Protein AF-A0A485MK49-F1 (afdb_monomer)

Solvent-accessible surface area (backbone atoms only — not comparable to full-atom values): 12070 Å² total; per-residue (Å²): 139,80,85,84,75,82,76,76,86,78,54,64,50,100,84,72,51,80,49,82,77,80,70,83,86,64,82,68,53,59,59,55,52,47,54,56,45,68,79,34,44,54,56,49,49,54,53,46,54,54,52,50,54,47,54,58,51,52,51,51,53,52,51,50,51,54,54,48,54,56,48,37,76,76,44,55,76,66,58,24,51,55,49,51,53,53,51,52,53,50,52,54,54,48,53,51,51,54,50,56,49,53,52,52,50,51,52,50,55,49,46,50,49,53,45,52,51,51,54,49,53,52,50,53,53,46,53,51,50,52,51,54,49,48,67,70,66,59,84,78,64,90,87,44,65,66,61,52,52,52,50,53,50,53,53,50,54,53,60,68,45,44,68,60,51,52,52,52,51,52,52,50,54,55,50,46,63,51,41,72,72,67,44,75,62,50,71,69,58,45,52,52,52,52,51,48,51,53,50,48,55,54,50,51,58,57,76,77,103

Mean predicted aligned error: 15.24 Å

Foldseek 3Di:
DDDDDPDDDWDADPVRDTDPPPPDPPP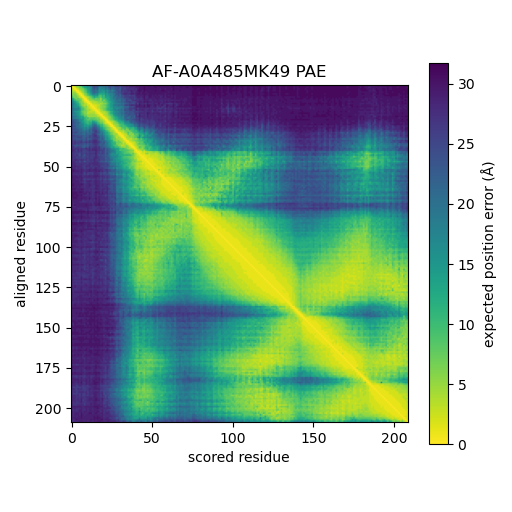PVVVVVVVVCVVCPQLCVVLVVLVVVLVVVVVVLVVLVVVLVVVLVVDDPVVVVVSVVVNVVVVVVNVVVVVVSVVVNVVQVVLVVLVVVLVVLLVVLVVVLVVLVCLVPDDDDPPPVVVVVVSVVVLVVVVVCLVVSVVSLVVSVVSLVVSLPPHSDDPVVSVVSVVSNVVSVVSNVVSVD

Sequence (209 aa):
MVNNLSRGKTVVDLTGQEVRQSGPLELGLGKRKKGIKQQMNPWWECVWELQDGIGQRQTVVRILNATGEEIIQQSSKTDASILQEKLGSLNLRWQEVCKQLAERKKRLEEQKNILSEFQRDVNEFVLWLEEADNVANIPLEPGNEQQLKQKLEQVKLLAEELPLRQGILKQLNETGGTVLVSAPISPEEQDKLENKLKQTNLQWIKVRH

pLDDT: mean 73.89, std 14.89, range [32.03, 89.56]

Radius of gyration: 31.57 Å; Cα contacts (8 Å, |Δi|>4): 82; chains: 1; bounding box: 69×64×92 Å

Structure (mmCIF, N/CA/C/O backbone):
data_AF-A0A485MK49-F1
#
_entry.id   AF-A0A485MK49-F1
#
loop_
_atom_site.group_PDB
_atom_site.id
_atom_site.type_symbol
_atom_site.label_atom_id
_atom_site.label_alt_id
_atom_site.label_comp_id
_atom_site.label_asym_id
_atom_site.label_entity_id
_atom_site.label_seq_id
_atom_site.pdbx_PDB_ins_code
_atom_site.Cartn_x
_atom_site.Cartn_y
_atom_site.Cartn_z
_atom_site.occupancy
_atom_site.B_iso_or_equiv
_atom_site.auth_seq_id
_atom_site.auth_comp_id
_atom_site.auth_asym_id
_atom_site.auth_atom_id
_atom_site.pdbx_PDB_model_num
ATOM 1 N N . MET A 1 1 ? -8.564 -52.064 -18.553 1.00 38.09 1 MET A N 1
ATOM 2 C CA . MET A 1 1 ? -8.899 -50.717 -19.063 1.00 38.09 1 MET A CA 1
ATOM 3 C C . MET A 1 1 ? -10.407 -50.662 -19.234 1.00 38.09 1 MET A C 1
ATOM 5 O O . MET A 1 1 ? -10.916 -51.329 -20.122 1.00 38.09 1 MET A O 1
ATOM 9 N N . VAL A 1 2 ? -11.129 -49.995 -18.332 1.00 36.38 2 VAL A N 1
ATOM 10 C CA . VAL A 1 2 ? -12.596 -49.883 -18.404 1.00 36.38 2 VAL A CA 1
ATOM 11 C C . VAL A 1 2 ? -12.924 -48.412 -18.636 1.00 36.38 2 VAL A C 1
ATOM 13 O O . VAL A 1 2 ? -12.601 -47.567 -17.805 1.00 36.38 2 VAL A O 1
ATOM 16 N N . ASN A 1 3 ? -13.493 -48.114 -19.804 1.00 32.03 3 ASN A N 1
ATOM 17 C CA . ASN A 1 3 ? -13.906 -46.775 -20.212 1.00 32.03 3 ASN A CA 1
ATOM 18 C C . ASN A 1 3 ? -15.058 -46.283 -19.325 1.00 32.03 3 ASN A C 1
ATOM 20 O O . ASN A 1 3 ? -16.172 -46.796 -19.412 1.00 32.03 3 ASN A O 1
ATOM 24 N N . ASN A 1 4 ? -14.807 -45.255 -18.515 1.00 34.56 4 ASN A N 1
ATOM 25 C CA . ASN A 1 4 ? -15.855 -44.481 -17.854 1.00 34.56 4 ASN A CA 1
ATOM 26 C C . ASN A 1 4 ? -16.428 -43.460 -18.850 1.00 34.56 4 ASN A C 1
ATOM 28 O O . ASN A 1 4 ? -15.941 -42.335 -18.950 1.00 34.56 4 ASN A O 1
ATOM 32 N N . LEU A 1 5 ? -17.467 -43.848 -19.598 1.00 36.62 5 LEU A N 1
ATOM 33 C CA . LEU A 1 5 ? -18.359 -42.876 -20.231 1.00 36.62 5 LEU A CA 1
ATOM 34 C C . LEU A 1 5 ? -19.322 -42.335 -19.169 1.00 36.62 5 LEU A C 1
ATOM 36 O O . LEU A 1 5 ? -20.265 -43.017 -18.765 1.00 36.62 5 LEU A O 1
ATOM 40 N N . SER A 1 6 ? -19.103 -41.089 -18.748 1.00 41.06 6 SER A N 1
ATOM 41 C CA . SER A 1 6 ? -20.089 -40.292 -18.016 1.00 41.06 6 SER A CA 1
ATOM 42 C C . SER A 1 6 ? -21.347 -40.127 -18.873 1.00 41.06 6 SER A C 1
ATOM 44 O O . SER A 1 6 ? -21.413 -39.257 -19.740 1.00 41.06 6 SER A O 1
ATOM 46 N N . ARG A 1 7 ? -22.356 -40.976 -18.650 1.00 42.69 7 ARG A N 1
ATOM 47 C CA . ARG A 1 7 ? -23.704 -40.776 -19.191 1.00 42.69 7 ARG A CA 1
ATOM 48 C C . ARG A 1 7 ? -24.312 -39.547 -18.513 1.00 42.69 7 ARG A C 1
ATOM 50 O O . ARG A 1 7 ? -24.614 -39.583 -17.321 1.00 42.69 7 ARG A O 1
ATOM 57 N N . GLY A 1 8 ? -24.461 -38.459 -19.268 1.00 44.69 8 GLY A N 1
ATOM 58 C CA . GLY A 1 8 ? -25.269 -37.314 -18.857 1.00 44.69 8 GLY A CA 1
ATOM 59 C C . GLY A 1 8 ? -26.695 -37.779 -18.560 1.00 44.69 8 GLY A C 1
ATOM 60 O O . GLY A 1 8 ? -27.267 -38.549 -19.327 1.00 44.69 8 GLY A O 1
ATOM 61 N N . LYS A 1 9 ? -27.246 -37.367 -17.417 1.00 49.06 9 LYS A N 1
ATOM 62 C CA . LYS A 1 9 ? -28.647 -37.626 -17.075 1.00 49.06 9 LYS A CA 1
ATOM 63 C C . LYS A 1 9 ? -29.517 -36.701 -17.927 1.00 49.06 9 LYS A C 1
ATOM 65 O O . LYS A 1 9 ? -29.516 -35.498 -17.684 1.00 49.06 9 LYS A O 1
ATOM 70 N N . THR A 1 10 ? -30.237 -37.239 -18.906 1.00 50.22 10 THR A N 1
ATOM 71 C CA . THR A 1 10 ? -31.294 -36.503 -19.609 1.00 50.22 10 THR A CA 1
ATOM 72 C C . THR A 1 10 ? -32.624 -36.708 -18.895 1.00 50.22 10 THR A C 1
ATOM 74 O O . THR A 1 10 ? -32.985 -37.832 -18.553 1.00 50.22 10 THR A O 1
ATOM 77 N N . VAL A 1 11 ? -33.330 -35.609 -18.621 1.00 54.66 11 VAL A N 1
ATOM 78 C CA . VAL A 1 11 ? -34.689 -35.616 -18.068 1.00 54.66 11 VAL A CA 1
ATOM 79 C C . VAL A 1 11 ? -35.615 -35.090 -19.158 1.00 54.66 11 VAL A C 1
ATOM 81 O O . VAL A 1 11 ? -35.351 -34.044 -19.749 1.00 54.66 11 VAL A O 1
ATOM 84 N N . VAL A 1 12 ? -36.669 -35.848 -19.442 1.00 55.12 12 VAL A N 1
ATOM 85 C CA . VAL A 1 12 ? -37.697 -35.518 -20.435 1.00 55.12 12 VAL A CA 1
ATOM 86 C C . VAL A 1 12 ? -38.838 -34.810 -19.706 1.00 55.12 12 VAL A C 1
ATOM 88 O O . VAL A 1 12 ? -39.218 -35.254 -18.620 1.00 55.12 12 VAL A O 1
ATOM 91 N N . ASP A 1 13 ? -39.354 -33.705 -20.246 1.00 59.75 13 ASP A N 1
ATOM 92 C CA . ASP A 1 13 ? -40.488 -33.006 -19.626 1.00 59.75 13 ASP A CA 1
ATOM 93 C C . ASP A 1 13 ? -41.842 -33.678 -19.950 1.00 59.75 13 ASP A C 1
ATOM 95 O O . ASP A 1 13 ? -41.916 -34.646 -20.712 1.00 59.75 13 ASP A O 1
ATOM 99 N N . LEU A 1 14 ? -42.933 -33.165 -19.367 1.00 45.44 14 LEU A N 1
ATOM 100 C CA . LEU A 1 14 ? -44.291 -33.715 -19.510 1.00 45.44 14 LEU A CA 1
ATOM 101 C C . LEU A 1 14 ? -44.887 -33.605 -20.931 1.00 45.44 14 LEU A C 1
ATOM 103 O O . LEU A 1 14 ? -45.967 -34.135 -21.179 1.00 45.44 14 LEU A O 1
ATOM 107 N N . THR A 1 15 ? -44.198 -32.947 -21.862 1.00 61.66 15 THR A N 1
ATOM 108 C CA . THR A 1 15 ? -44.539 -32.832 -23.289 1.00 61.66 15 THR A CA 1
ATOM 109 C C . THR A 1 15 ? -43.660 -33.709 -24.187 1.00 61.66 15 THR A C 1
ATOM 111 O O . THR A 1 15 ? -43.860 -33.745 -25.400 1.00 61.66 15 THR A O 1
ATOM 114 N N . GLY A 1 16 ? -42.715 -34.464 -23.613 1.00 53.00 16 GLY A N 1
ATOM 115 C CA . GLY A 1 16 ? -41.866 -35.398 -24.355 1.00 53.00 16 GLY A CA 1
ATOM 116 C C . GLY A 1 16 ? -40.653 -34.757 -25.038 1.00 53.00 16 GLY A C 1
ATOM 117 O O . GLY A 1 16 ? -39.984 -35.433 -25.819 1.00 53.00 16 GLY A O 1
ATOM 118 N N . GLN A 1 17 ? -40.336 -33.488 -24.754 1.00 44.72 17 GLN A N 1
ATOM 119 C CA . GLN A 1 17 ? -39.108 -32.851 -25.240 1.00 44.72 17 GLN A CA 1
ATOM 120 C C . GLN A 1 17 ? -37.923 -33.083 -24.293 1.00 44.72 17 GLN A C 1
ATOM 122 O O . GLN A 1 17 ? -38.029 -33.005 -23.067 1.00 44.72 17 GLN A O 1
ATOM 127 N N . GLU A 1 18 ? -36.766 -33.373 -24.889 1.00 51.47 18 GLU A N 1
ATOM 128 C CA . GLU A 1 18 ? -35.512 -33.615 -24.182 1.00 51.47 18 GLU A CA 1
ATOM 129 C C . GLU A 1 18 ? -34.895 -32.273 -23.750 1.00 51.47 18 GLU A C 1
ATOM 131 O O . GLU A 1 18 ? -34.322 -31.535 -24.556 1.00 51.47 18 GLU A O 1
ATOM 136 N N . VAL A 1 19 ? -35.034 -31.923 -22.467 1.00 51.75 19 VAL A N 1
ATOM 137 C CA . VAL A 1 19 ? -34.513 -30.661 -21.927 1.00 51.75 19 VAL A CA 1
ATOM 138 C C . VAL A 1 19 ? -33.082 -30.877 -21.443 1.00 51.75 19 VAL A C 1
ATOM 140 O O . VAL A 1 19 ? -32.817 -31.611 -20.488 1.00 51.75 19 VAL A O 1
ATOM 143 N N . ARG A 1 20 ? -32.125 -30.200 -22.087 1.00 44.06 20 ARG A N 1
ATOM 144 C CA . ARG A 1 20 ? -30.742 -30.131 -21.602 1.00 44.06 20 ARG A CA 1
ATOM 145 C C . ARG A 1 20 ? -30.720 -29.334 -20.295 1.00 44.06 20 ARG A C 1
ATOM 147 O O . ARG A 1 20 ? -30.835 -28.112 -20.320 1.00 44.06 20 ARG A O 1
ATOM 154 N N . GLN A 1 21 ? -30.551 -30.004 -19.154 1.00 44.88 21 GLN A N 1
ATOM 155 C CA . GLN A 1 21 ? -30.223 -29.316 -17.904 1.00 44.88 21 GLN A CA 1
ATOM 156 C C . GLN A 1 21 ? -28.842 -28.667 -18.049 1.00 44.88 21 GLN A C 1
ATOM 158 O O . GLN A 1 21 ? -27.818 -29.351 -18.053 1.00 44.88 21 GLN A O 1
ATOM 163 N N . SER A 1 22 ? -28.809 -27.339 -18.165 1.00 41.38 22 SER A N 1
ATOM 164 C CA . SER A 1 22 ? -27.591 -26.570 -17.917 1.00 41.38 22 SER A CA 1
ATOM 165 C C . SER A 1 22 ? -27.150 -26.843 -16.481 1.00 41.38 22 SER A C 1
ATOM 167 O O . SER A 1 22 ? -27.842 -26.477 -15.532 1.00 41.38 22 SER A O 1
ATOM 169 N N . GLY A 1 23 ? -26.025 -27.544 -16.325 1.00 47.88 23 GLY A N 1
ATOM 170 C CA . GLY A 1 23 ? -25.432 -27.811 -15.019 1.00 47.88 23 GLY A CA 1
ATOM 171 C C . GLY A 1 23 ? -25.067 -26.513 -14.277 1.00 47.88 23 GLY A C 1
ATOM 172 O O . GLY A 1 23 ? -24.957 -25.455 -14.903 1.00 47.88 23 GLY A O 1
ATOM 173 N N . PRO A 1 24 ? -24.857 -26.569 -12.949 1.00 41.09 24 PRO A N 1
ATOM 174 C CA . PRO A 1 24 ? -24.526 -25.389 -12.157 1.00 41.09 24 PRO A CA 1
ATOM 175 C C . PRO A 1 24 ? -23.254 -24.710 -12.687 1.00 41.09 24 PRO A C 1
ATOM 177 O O . PRO A 1 24 ? -22.207 -25.348 -12.808 1.00 41.09 24 PRO A O 1
ATOM 180 N N . LEU A 1 25 ? -23.322 -23.404 -12.964 1.00 42.84 25 LEU A N 1
ATOM 181 C CA . LEU A 1 25 ? -22.197 -22.533 -13.353 1.00 42.84 25 LEU A CA 1
ATOM 182 C C . LEU A 1 25 ? -21.202 -22.289 -12.186 1.00 42.84 25 LEU A C 1
ATOM 184 O O . LEU A 1 25 ? -20.722 -21.178 -11.968 1.00 42.84 25 LEU A O 1
ATOM 188 N N . GLU A 1 26 ? -20.867 -23.325 -11.417 1.00 46.19 26 GLU A N 1
ATOM 189 C CA . GLU A 1 26 ? -20.110 -23.246 -10.156 1.00 46.19 26 GLU A CA 1
ATOM 190 C C . GLU A 1 26 ? -18.574 -23.232 -10.342 1.00 46.19 26 GLU A C 1
ATOM 192 O O . GLU A 1 26 ? -17.828 -22.893 -9.423 1.00 46.19 26 GLU A O 1
ATOM 197 N N . LEU A 1 27 ? -18.043 -23.535 -11.533 1.00 44.94 27 LEU A N 1
ATOM 198 C CA . LEU A 1 27 ? -16.599 -23.793 -11.700 1.00 44.94 27 LEU A CA 1
ATOM 199 C C . LEU A 1 27 ? -15.722 -22.562 -12.008 1.00 44.94 27 LEU A C 1
ATOM 201 O O . LEU A 1 27 ? -14.496 -22.644 -11.920 1.00 44.94 27 LEU A O 1
ATOM 205 N N . GLY A 1 28 ? -16.310 -21.399 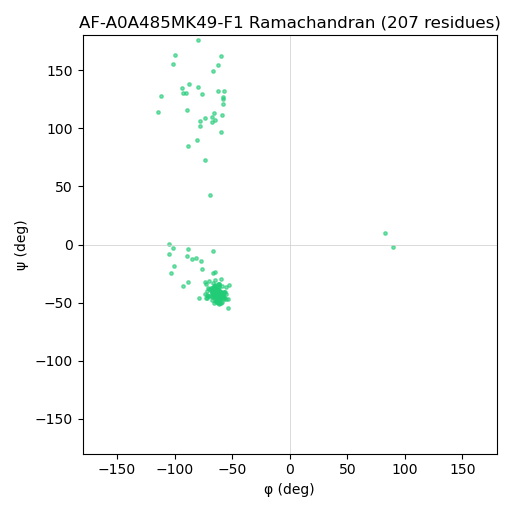-12.305 1.00 40.34 28 GLY A N 1
ATOM 206 C CA . GLY A 1 28 ? -15.560 -20.169 -12.622 1.00 40.34 28 GLY A CA 1
ATOM 207 C C . GLY A 1 28 ? -15.437 -19.161 -11.471 1.00 40.34 28 GLY A C 1
ATOM 208 O O . GLY A 1 28 ? -14.577 -18.276 -11.493 1.00 40.34 28 GLY A O 1
ATOM 209 N N . LEU A 1 29 ? -16.296 -19.272 -10.454 1.00 38.84 29 LEU A N 1
ATOM 210 C CA . LEU A 1 29 ? -16.354 -18.319 -9.341 1.00 38.84 29 LEU A CA 1
ATOM 211 C C . LEU A 1 29 ? -15.403 -18.701 -8.203 1.00 38.84 29 LEU A C 1
ATOM 213 O O . LEU A 1 29 ? -14.830 -17.814 -7.575 1.00 38.84 29 LEU A O 1
ATOM 217 N N . GLY A 1 30 ? -15.159 -19.995 -7.977 1.00 41.47 30 GLY A N 1
ATOM 218 C CA . GLY A 1 30 ? -14.265 -20.471 -6.915 1.00 41.47 30 GLY A CA 1
ATOM 219 C C . GLY A 1 30 ? -12.800 -20.064 -7.107 1.00 41.47 30 GLY A C 1
ATOM 220 O O . GLY A 1 30 ? -12.138 -19.682 -6.143 1.00 41.47 30 GLY A O 1
ATOM 221 N N . LYS A 1 31 ? -12.295 -20.070 -8.351 1.00 42.09 31 LYS A N 1
ATOM 222 C CA . LYS A 1 31 ? -10.909 -19.660 -8.648 1.00 42.09 31 LYS A CA 1
ATOM 223 C C . LYS A 1 31 ? -10.713 -18.145 -8.553 1.00 42.09 31 LYS A C 1
ATOM 225 O O . LYS A 1 31 ? -9.750 -17.707 -7.932 1.00 42.09 31 LYS A O 1
ATOM 230 N N . ARG A 1 32 ? -11.660 -17.347 -9.069 1.00 39.28 32 ARG A N 1
ATOM 231 C CA . ARG A 1 32 ? -11.640 -15.879 -8.914 1.00 39.28 32 ARG A CA 1
ATOM 232 C C . ARG A 1 32 ? -11.776 -15.452 -7.451 1.00 39.28 32 ARG A C 1
ATOM 234 O O . ARG A 1 32 ? -11.020 -14.601 -7.003 1.00 39.28 32 ARG A O 1
ATOM 241 N N . LYS A 1 33 ? -12.656 -16.098 -6.674 1.00 37.28 33 LYS A N 1
ATOM 242 C CA . LYS A 1 33 ? -12.797 -15.840 -5.229 1.00 37.28 33 LYS A CA 1
ATOM 243 C C . LYS A 1 33 ? -11.551 -16.235 -4.424 1.00 37.28 33 LYS A C 1
ATOM 245 O O . LYS A 1 33 ? -11.219 -15.536 -3.473 1.00 37.28 33 LYS A O 1
ATOM 250 N N . LYS A 1 34 ? -10.844 -17.313 -4.798 1.00 46.72 34 LYS A N 1
ATOM 251 C CA . LYS A 1 34 ? -9.561 -17.692 -4.174 1.00 46.72 34 LYS A CA 1
ATOM 252 C C . LYS A 1 34 ? -8.439 -16.701 -4.486 1.00 46.72 34 LYS A C 1
ATOM 254 O O . LYS A 1 34 ? -7.739 -16.317 -3.560 1.00 46.72 34 LYS A O 1
ATOM 259 N N . GLY A 1 35 ? -8.310 -16.251 -5.737 1.00 43.94 35 GLY A N 1
ATOM 260 C CA . GLY A 1 35 ? -7.312 -15.242 -6.118 1.00 43.94 35 GLY A CA 1
ATOM 261 C C . GLY A 1 35 ? -7.523 -13.906 -5.402 1.00 43.94 35 GLY A C 1
ATOM 262 O O . GLY A 1 35 ? -6.578 -13.348 -4.857 1.00 43.94 35 GLY A O 1
ATOM 263 N N . ILE A 1 36 ? -8.782 -13.461 -5.304 1.00 48.25 36 ILE A N 1
ATOM 264 C CA . ILE A 1 36 ? -9.150 -12.245 -4.563 1.00 48.25 36 ILE A CA 1
ATOM 265 C C . ILE A 1 36 ? -8.850 -12.394 -3.066 1.00 48.25 36 ILE A C 1
ATOM 267 O O . ILE A 1 36 ? -8.341 -11.454 -2.475 1.00 48.25 36 ILE A O 1
ATOM 271 N N . LYS A 1 37 ? -9.116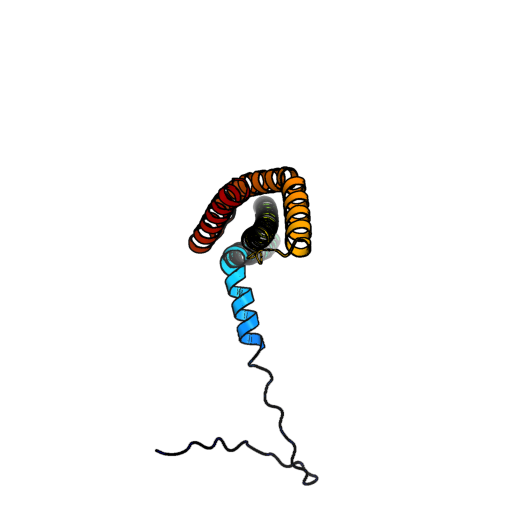 -13.559 -2.451 1.00 47.56 37 LYS A N 1
ATOM 272 C CA . LYS A 1 37 ? -8.754 -13.816 -1.045 1.00 47.56 37 LYS A CA 1
ATOM 273 C C . LYS A 1 37 ? -7.241 -13.795 -0.828 1.00 47.56 37 LYS A C 1
ATOM 275 O O . LYS A 1 37 ? -6.779 -13.098 0.060 1.00 47.56 37 LYS A O 1
ATOM 280 N N . GLN A 1 38 ? -6.480 -14.495 -1.666 1.00 50.03 38 GLN A N 1
ATOM 281 C CA . GLN A 1 38 ? -5.032 -14.642 -1.505 1.00 50.03 38 GLN A CA 1
ATOM 282 C C . GLN A 1 38 ? -4.289 -13.301 -1.583 1.00 50.03 38 GLN A C 1
ATOM 284 O O . GLN A 1 38 ? -3.370 -13.078 -0.809 1.00 50.03 38 GLN A O 1
ATOM 289 N N . GLN A 1 39 ? -4.745 -12.391 -2.448 1.00 52.59 39 GLN A N 1
ATOM 290 C CA . GLN A 1 39 ? -4.194 -11.037 -2.585 1.00 52.59 39 GLN A CA 1
ATOM 291 C C . GLN A 1 39 ? -4.640 -10.077 -1.464 1.00 52.59 39 GLN A C 1
ATOM 293 O O . GLN A 1 39 ? -4.095 -8.990 -1.302 1.00 52.59 39 GLN A O 1
ATOM 298 N N . MET A 1 40 ? -5.662 -10.461 -0.696 1.00 58.34 40 MET A N 1
ATOM 299 C CA . MET A 1 40 ? -6.252 -9.663 0.377 1.00 58.34 40 MET A CA 1
ATOM 300 C C . MET A 1 40 ? -5.859 -10.132 1.777 1.00 58.34 40 MET A C 1
ATOM 302 O O . MET A 1 40 ? -6.196 -9.432 2.727 1.00 58.34 40 MET A O 1
ATOM 306 N N . ASN A 1 41 ? -5.178 -11.273 1.914 1.00 65.19 41 ASN A N 1
ATOM 307 C CA . ASN A 1 41 ? -5.055 -11.999 3.180 1.00 65.19 41 ASN A CA 1
ATOM 308 C C . ASN A 1 41 ? -4.525 -11.146 4.354 1.00 65.19 41 ASN A C 1
ATOM 310 O O . ASN A 1 41 ? -5.267 -11.020 5.323 1.00 65.19 41 ASN A O 1
ATOM 314 N N . PRO A 1 42 ? -3.362 -10.465 4.290 1.00 70.44 42 PRO A N 1
ATOM 315 C CA . PRO A 1 42 ? -2.827 -9.761 5.467 1.00 70.44 42 PRO A CA 1
ATOM 316 C C . PRO A 1 42 ? -3.697 -8.569 5.890 1.00 70.44 42 PRO A C 1
ATOM 318 O O . PRO A 1 42 ? -3.988 -8.342 7.066 1.00 70.44 42 PRO A O 1
ATOM 321 N N . TRP A 1 43 ? -4.173 -7.823 4.892 1.00 67.44 43 TRP A N 1
ATOM 322 C CA . TRP A 1 43 ? -4.992 -6.634 5.084 1.00 67.44 43 TRP A CA 1
ATOM 323 C C . TRP A 1 43 ? -6.396 -6.965 5.577 1.00 67.44 43 TRP A C 1
ATOM 325 O O . TRP A 1 43 ? -6.904 -6.308 6.483 1.00 67.44 43 TRP A O 1
ATOM 335 N N . TRP A 1 44 ? -7.036 -7.973 4.985 1.00 65.06 44 TRP A N 1
ATOM 336 C CA . TRP A 1 44 ? -8.371 -8.392 5.394 1.00 65.06 44 TRP A CA 1
ATOM 337 C C . TRP A 1 44 ? -8.375 -9.116 6.722 1.00 65.06 44 TRP A C 1
ATOM 339 O O . TRP A 1 44 ? -9.334 -8.924 7.454 1.00 65.06 44 TRP A O 1
ATOM 349 N N . GLU A 1 45 ? -7.339 -9.881 7.058 1.00 70.62 45 GLU A N 1
ATOM 350 C CA . GLU A 1 45 ? -7.192 -10.463 8.394 1.00 70.62 45 GLU A CA 1
ATOM 351 C C . GLU A 1 45 ? -7.082 -9.352 9.442 1.00 70.62 45 GLU A C 1
ATOM 353 O O . GLU A 1 45 ? -7.898 -9.310 10.357 1.00 70.62 45 GLU A O 1
ATOM 358 N N . CYS A 1 46 ? -6.208 -8.358 9.240 1.00 72.44 46 CYS A N 1
ATOM 359 C CA . CYS A 1 46 ? -6.099 -7.212 10.149 1.00 72.44 46 CYS A CA 1
ATOM 360 C C . CYS A 1 46 ? -7.410 -6.417 10.279 1.00 72.44 46 CYS A C 1
ATOM 362 O O . CYS A 1 46 ? -7.820 -6.054 11.381 1.00 72.44 46 CYS A O 1
ATOM 364 N N . VAL A 1 47 ? -8.079 -6.113 9.163 1.00 72.75 47 VAL A N 1
ATOM 365 C CA . VAL A 1 47 ? -9.345 -5.360 9.184 1.00 72.75 47 VAL A CA 1
ATOM 366 C C . VAL A 1 47 ? -10.468 -6.186 9.818 1.00 72.75 47 VAL A C 1
ATOM 368 O O . VAL A 1 47 ? -11.267 -5.642 10.580 1.00 72.75 47 VAL A O 1
ATOM 371 N N . TRP A 1 48 ? -10.522 -7.490 9.544 1.00 76.62 48 TRP A N 1
ATOM 372 C CA . TRP A 1 48 ? -11.507 -8.408 10.109 1.00 76.62 48 TRP A CA 1
ATOM 373 C C . TRP A 1 48 ? -11.312 -8.610 11.610 1.00 76.62 48 TRP A C 1
ATOM 375 O O . TRP A 1 48 ? -12.277 -8.478 12.351 1.00 76.62 48 TRP A O 1
ATOM 385 N N . GLU A 1 49 ? -10.090 -8.864 12.079 1.00 76.25 49 GLU A N 1
ATOM 386 C CA . GLU A 1 49 ? -9.776 -8.993 13.509 1.00 76.25 49 GLU A CA 1
ATOM 387 C C . GLU A 1 49 ? -10.173 -7.737 14.289 1.00 76.25 49 GLU A C 1
ATOM 389 O O . GLU A 1 49 ? -10.741 -7.819 15.380 1.00 76.25 49 GLU A O 1
ATOM 394 N N . LEU A 1 50 ? -9.933 -6.556 13.709 1.00 74.44 50 LEU A N 1
ATOM 395 C CA . LEU A 1 50 ? -10.370 -5.295 14.301 1.00 74.44 50 LEU A CA 1
ATOM 396 C C . LEU A 1 50 ? -11.900 -5.186 14.342 1.00 74.44 50 LEU A C 1
ATOM 398 O O . LEU A 1 50 ? -12.455 -4.776 15.361 1.00 74.44 50 LEU A O 1
ATOM 402 N N . GLN A 1 51 ? -12.588 -5.560 13.263 1.00 75.62 51 GLN A N 1
ATOM 403 C CA . GLN A 1 51 ? -14.050 -5.518 13.167 1.00 75.62 51 GLN A CA 1
ATOM 404 C C . GLN A 1 51 ? -14.718 -6.515 14.133 1.00 75.62 51 GLN A C 1
ATOM 406 O O . GLN A 1 51 ? -15.690 -6.170 14.809 1.00 75.62 51 GLN A O 1
ATOM 411 N N . ASP A 1 52 ? -14.176 -7.726 14.233 1.00 77.31 52 ASP A N 1
ATOM 412 C CA . ASP A 1 52 ? -14.637 -8.785 15.128 1.00 77.31 52 ASP A CA 1
ATOM 413 C C . ASP A 1 52 ? -14.413 -8.403 16.597 1.00 77.31 52 ASP A C 1
ATOM 415 O O . ASP A 1 52 ? -15.340 -8.453 17.410 1.00 77.31 52 ASP A O 1
ATOM 419 N N . GLY A 1 53 ? -13.226 -7.878 16.925 1.00 74.25 53 GLY A N 1
ATOM 420 C CA . GLY A 1 53 ? -12.918 -7.368 18.260 1.00 74.25 53 GLY A CA 1
ATOM 421 C C . GLY A 1 53 ? -13.859 -6.243 18.714 1.00 74.25 53 GLY A C 1
ATOM 422 O O . GLY A 1 53 ? -14.221 -6.184 19.894 1.00 74.25 53 GLY A O 1
ATOM 423 N N . ILE A 1 54 ? -14.304 -5.376 17.793 1.00 72.94 54 ILE A N 1
ATOM 424 C CA . ILE A 1 54 ? -15.343 -4.366 18.062 1.00 72.94 54 ILE A CA 1
ATOM 425 C C . ILE A 1 54 ? -16.681 -5.042 18.351 1.00 72.94 54 ILE A C 1
ATOM 427 O O . ILE A 1 54 ? -17.304 -4.733 19.366 1.00 72.94 54 ILE A O 1
ATOM 431 N N . GLY A 1 55 ? -17.118 -5.963 17.488 1.00 75.19 55 GLY A N 1
ATOM 432 C CA . GLY A 1 55 ? -18.418 -6.624 17.612 1.00 75.19 55 GLY A CA 1
ATOM 433 C C . GLY A 1 55 ? -18.575 -7.380 18.932 1.00 75.19 55 GLY A C 1
ATOM 434 O O . GLY A 1 55 ? -19.593 -7.239 19.620 1.00 75.19 55 GLY A O 1
ATOM 435 N N . GLN A 1 56 ? -17.536 -8.112 19.342 1.00 72.19 56 GLN A N 1
ATOM 436 C CA . GLN A 1 56 ? -17.528 -8.832 20.615 1.00 72.19 56 GLN A CA 1
ATOM 437 C C . GLN A 1 56 ? -17.652 -7.872 21.806 1.00 72.19 56 GLN A C 1
ATOM 439 O O . GLN A 1 56 ? -18.505 -8.051 22.676 1.00 72.19 56 GLN A O 1
ATOM 444 N N . ARG A 1 57 ? -16.852 -6.801 21.839 1.00 72.06 57 ARG A N 1
ATOM 445 C CA . ARG A 1 57 ? -16.847 -5.861 22.972 1.00 72.06 57 ARG A CA 1
ATOM 446 C C . ARG A 1 57 ? -18.083 -4.953 23.002 1.00 72.06 57 ARG A C 1
ATOM 448 O O . ARG A 1 57 ? -18.581 -4.655 24.085 1.00 72.06 57 ARG A O 1
ATOM 455 N N . GLN A 1 58 ? -18.640 -4.594 21.846 1.00 77.62 58 GLN A N 1
ATOM 456 C CA . GLN A 1 58 ? -19.910 -3.868 21.745 1.00 77.62 58 GLN A CA 1
ATOM 457 C C . GLN A 1 58 ? -21.064 -4.686 22.331 1.00 77.62 58 GLN A C 1
ATOM 459 O O . GLN A 1 58 ? -21.920 -4.147 23.032 1.00 77.62 58 GLN A O 1
ATOM 464 N N . THR A 1 59 ? -21.062 -5.997 22.080 1.00 75.12 59 THR A N 1
ATOM 465 C CA . THR A 1 59 ? -22.045 -6.927 22.646 1.00 75.12 59 THR A CA 1
ATOM 466 C C . THR A 1 59 ? -21.952 -6.956 24.171 1.00 75.12 59 THR A C 1
ATOM 468 O O . THR A 1 59 ? -22.972 -6.815 24.845 1.00 75.12 59 THR A O 1
ATOM 471 N N . VAL A 1 60 ? -20.735 -7.042 24.720 1.00 75.19 60 VAL A N 1
ATOM 472 C CA . VAL A 1 60 ? -20.498 -7.023 26.174 1.00 75.19 60 VAL A CA 1
ATOM 473 C C . VAL A 1 60 ? -20.982 -5.717 26.810 1.00 75.19 60 VAL A C 1
ATOM 475 O O . VAL A 1 60 ? -21.702 -5.764 27.804 1.00 75.19 60 VAL A O 1
ATOM 478 N N . VAL A 1 61 ? -20.658 -4.556 26.229 1.00 75.44 61 VAL A N 1
ATOM 479 C CA . VAL A 1 61 ? -21.101 -3.248 26.752 1.00 75.44 61 VAL A CA 1
ATOM 480 C C . VAL A 1 61 ? -22.623 -3.108 26.701 1.00 75.44 61 VAL A C 1
ATOM 482 O O . VAL A 1 61 ? -23.225 -2.590 27.639 1.00 75.44 61 VAL A O 1
ATOM 485 N N . ARG A 1 62 ? -23.276 -3.618 25.648 1.00 78.44 62 ARG A N 1
ATOM 486 C CA . ARG A 1 62 ? -24.742 -3.584 25.538 1.00 78.44 62 ARG A CA 1
ATOM 487 C C . ARG A 1 62 ? -25.419 -4.432 26.613 1.00 78.44 62 ARG A C 1
ATOM 489 O O . ARG A 1 62 ? -26.394 -3.979 27.203 1.00 78.44 62 ARG A O 1
ATOM 496 N N . ILE A 1 63 ? -24.901 -5.636 26.864 1.00 78.75 63 ILE A N 1
ATOM 497 C CA . ILE A 1 63 ? -25.399 -6.517 27.929 1.00 78.75 63 ILE A CA 1
ATOM 498 C C . ILE A 1 63 ? -25.195 -5.846 29.289 1.00 78.75 63 ILE A C 1
ATOM 500 O O . ILE A 1 63 ? -26.134 -5.772 30.072 1.00 78.75 63 ILE A O 1
ATOM 504 N N . LEU A 1 64 ? -24.007 -5.288 29.542 1.00 75.75 64 LEU A N 1
ATOM 505 C CA . LEU A 1 64 ? -23.700 -4.663 30.827 1.00 75.75 64 LEU A CA 1
ATOM 506 C C . LEU A 1 64 ? -24.574 -3.433 31.112 1.00 75.75 64 LEU A C 1
ATOM 508 O O . LEU A 1 64 ? -25.030 -3.266 32.238 1.00 75.75 64 LEU A O 1
ATOM 512 N N . ASN A 1 65 ? -24.841 -2.603 30.099 1.00 78.38 65 ASN A N 1
ATOM 513 C CA . ASN A 1 65 ? -25.760 -1.471 30.229 1.00 78.38 65 ASN A CA 1
ATOM 514 C C . ASN A 1 65 ? -27.194 -1.940 30.515 1.00 78.38 65 ASN A C 1
ATOM 516 O O . ASN A 1 65 ? -27.840 -1.384 31.395 1.00 78.38 65 ASN A O 1
ATOM 520 N N . ALA A 1 66 ? -27.677 -2.978 29.823 1.00 81.12 66 ALA A N 1
ATOM 521 C CA . ALA A 1 66 ? -29.021 -3.515 30.047 1.00 81.12 66 ALA A CA 1
ATOM 522 C C . ALA A 1 66 ? -29.188 -4.087 31.466 1.00 81.12 66 ALA A C 1
ATOM 524 O O . ALA A 1 66 ? -30.146 -3.753 32.156 1.00 81.12 66 ALA A O 1
ATOM 525 N N . THR A 1 67 ? -28.227 -4.894 31.923 1.00 76.56 67 THR A N 1
ATOM 526 C CA . THR A 1 67 ? -28.228 -5.449 33.284 1.00 76.56 67 THR A CA 1
ATOM 527 C C . THR A 1 67 ? -28.048 -4.357 34.341 1.00 76.56 67 THR A C 1
ATOM 529 O O . THR A 1 67 ? -28.666 -4.403 35.400 1.00 76.56 67 THR A O 1
ATOM 532 N N . GLY A 1 68 ? -27.221 -3.349 34.062 1.00 73.88 68 GLY A N 1
ATOM 533 C CA . GLY A 1 68 ? -27.015 -2.211 34.950 1.00 73.88 68 GLY A CA 1
ATOM 534 C C . GLY A 1 68 ? -28.281 -1.377 35.155 1.00 73.88 68 GLY A C 1
ATOM 535 O O . GLY A 1 68 ? -28.597 -1.027 36.289 1.00 73.88 68 GLY A O 1
ATOM 536 N N . GLU A 1 69 ? -29.034 -1.121 34.083 1.00 80.44 69 GLU A N 1
ATOM 537 C CA . GLU A 1 69 ? -30.317 -0.409 34.134 1.00 80.44 69 GLU A CA 1
ATOM 538 C C . GLU A 1 69 ? -31.363 -1.175 34.963 1.00 80.44 69 GLU A C 1
ATOM 540 O O . GLU A 1 69 ? -32.065 -0.587 35.785 1.00 80.44 69 GLU A O 1
ATOM 545 N N . GLU A 1 70 ? -31.427 -2.501 34.807 1.00 80.88 70 GLU A N 1
ATOM 546 C CA . GLU A 1 70 ? -32.335 -3.365 35.572 1.00 80.88 70 GLU A CA 1
ATOM 547 C C . GLU A 1 70 ? -32.022 -3.339 37.079 1.00 80.88 70 GLU A C 1
ATOM 549 O O . GLU A 1 70 ? -32.925 -3.213 37.907 1.00 80.88 70 GLU A O 1
ATOM 554 N N . ILE A 1 71 ? -30.735 -3.375 37.443 1.00 73.44 71 ILE A N 1
ATOM 555 C CA . ILE A 1 71 ? -30.296 -3.296 38.843 1.00 73.44 71 ILE A CA 1
ATOM 556 C C . ILE A 1 71 ? -30.583 -1.907 39.426 1.00 73.44 71 ILE A C 1
ATOM 558 O O . ILE A 1 71 ? -31.069 -1.817 40.554 1.00 73.44 71 ILE A O 1
ATOM 562 N N . ILE A 1 72 ? -30.341 -0.825 38.676 1.00 78.00 72 ILE A N 1
ATOM 563 C CA . ILE A 1 72 ? -30.659 0.554 39.094 1.00 78.00 72 ILE A CA 1
ATOM 564 C C . ILE A 1 72 ? -32.139 0.687 39.474 1.00 78.00 72 ILE A C 1
ATOM 566 O O . ILE A 1 72 ? -32.449 1.295 40.498 1.00 78.00 72 ILE A O 1
ATOM 570 N N . GLN A 1 73 ? -33.047 0.084 38.698 1.00 76.88 73 GLN A N 1
ATOM 571 C CA . GLN A 1 73 ? -34.491 0.139 38.957 1.00 76.88 73 GLN A CA 1
ATOM 572 C C . GLN A 1 73 ? -34.917 -0.589 40.241 1.00 76.88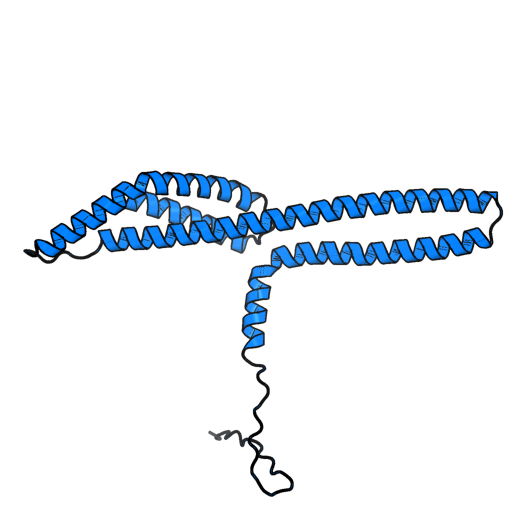 73 GLN A C 1
ATOM 574 O O . GLN A 1 73 ? -35.950 -0.250 40.818 1.00 76.88 73 GLN A O 1
ATOM 579 N N . GLN A 1 74 ? -34.132 -1.566 40.700 1.00 76.94 74 GLN A N 1
ATOM 580 C CA . GLN A 1 74 ? -34.421 -2.379 41.889 1.00 76.94 74 GLN A CA 1
ATOM 581 C C . GLN A 1 74 ? -33.632 -1.937 43.135 1.00 76.94 74 GLN A C 1
ATOM 583 O O . GLN A 1 74 ? -33.815 -2.499 44.215 1.00 76.94 74 GLN A O 1
ATOM 588 N N . SER A 1 75 ? -32.753 -0.940 43.002 1.00 75.31 75 SER A N 1
ATOM 589 C CA . SER A 1 75 ? -31.789 -0.556 44.036 1.00 75.31 75 SER A CA 1
ATOM 590 C C . SER A 1 75 ? -32.214 0.653 44.871 1.00 75.31 75 SER A C 1
ATOM 592 O O . SER A 1 75 ? -33.071 1.453 44.493 1.00 75.31 75 SER A O 1
ATOM 594 N N . SER A 1 76 ? -31.559 0.825 46.024 1.00 79.12 76 SER A N 1
ATOM 595 C CA . SER A 1 76 ? -31.656 2.055 46.813 1.00 79.12 76 SER A CA 1
ATOM 596 C C . SER A 1 76 ? -31.126 3.256 46.008 1.00 79.12 76 SER A C 1
ATOM 598 O O . SER A 1 76 ? -30.270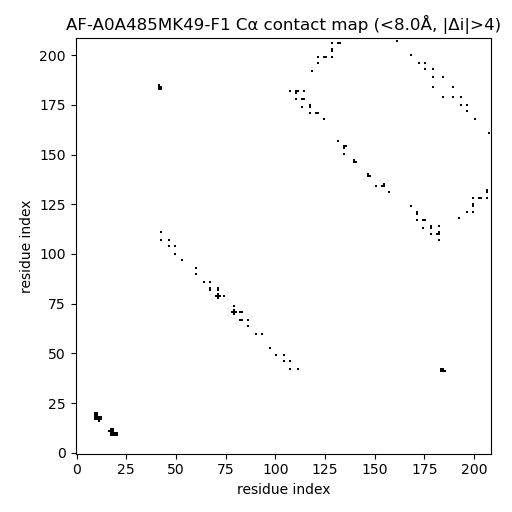 3.100 45.136 1.00 79.12 76 SER A O 1
ATOM 600 N N . LYS A 1 77 ? -31.592 4.479 46.309 1.00 76.44 77 LYS A N 1
ATOM 601 C CA . LYS A 1 77 ? -31.153 5.706 45.604 1.00 76.44 77 LYS A CA 1
ATOM 602 C C . LYS A 1 77 ? -29.626 5.875 45.573 1.00 76.44 77 LYS A C 1
ATOM 604 O O . LYS A 1 77 ? -29.092 6.373 44.586 1.00 76.44 77 LYS A O 1
ATOM 609 N N . THR A 1 78 ? -28.933 5.465 46.634 1.00 79.44 78 THR A N 1
ATOM 610 C CA . THR A 1 78 ? -27.472 5.572 46.740 1.00 79.44 78 THR A CA 1
ATOM 611 C C . THR A 1 78 ? -26.769 4.562 45.831 1.00 79.44 78 THR A C 1
ATOM 613 O O . THR A 1 78 ? -25.874 4.939 45.078 1.00 79.44 78 THR A O 1
ATOM 616 N N . ASP A 1 79 ? -27.210 3.302 45.835 1.00 76.50 79 ASP A N 1
ATOM 617 C CA . ASP A 1 79 ? -26.619 2.241 45.008 1.00 76.50 79 ASP A CA 1
ATOM 618 C C . ASP A 1 79 ? -26.891 2.469 43.514 1.00 76.50 79 ASP A C 1
ATOM 620 O O . ASP A 1 79 ? -26.003 2.287 42.679 1.00 76.50 79 ASP A O 1
ATOM 624 N N . ALA A 1 80 ? -28.091 2.960 43.184 1.00 78.56 80 ALA A N 1
ATOM 625 C CA . ALA A 1 80 ? -28.463 3.401 41.844 1.00 78.56 80 ALA A CA 1
ATOM 626 C C . ALA A 1 80 ? -27.524 4.503 41.321 1.00 78.56 80 ALA A C 1
ATOM 628 O O . ALA A 1 80 ? -27.036 4.415 40.194 1.00 78.56 80 ALA A O 1
ATOM 629 N N . SER A 1 81 ? -27.215 5.507 42.151 1.00 78.81 81 SER A N 1
ATOM 630 C CA . SER A 1 81 ? -26.306 6.600 41.784 1.00 78.81 81 SER A CA 1
ATOM 631 C C . SER A 1 81 ? -24.876 6.108 41.529 1.00 78.81 81 SER A C 1
ATOM 633 O O . SER A 1 81 ? -24.250 6.523 40.554 1.00 78.81 81 SER A O 1
ATOM 635 N N . ILE A 1 82 ? -24.358 5.206 42.370 1.00 81.31 82 ILE A N 1
ATOM 636 C CA . ILE A 1 82 ? -23.011 4.631 42.206 1.00 81.31 82 ILE A CA 1
ATOM 637 C C . ILE A 1 82 ? -22.936 3.784 40.927 1.00 81.31 82 ILE A C 1
ATOM 639 O O . ILE A 1 82 ? -21.935 3.810 40.206 1.00 81.31 82 ILE A O 1
ATOM 643 N N . LEU A 1 83 ? -23.988 3.017 40.628 1.00 79.44 83 LEU A N 1
ATOM 644 C CA . LEU A 1 83 ? -24.034 2.174 39.437 1.00 79.44 83 LEU A CA 1
ATOM 645 C C . LEU A 1 83 ? -24.147 3.006 38.149 1.00 79.44 83 LEU A C 1
ATOM 647 O O . LEU A 1 83 ? -23.453 2.701 37.178 1.00 79.44 83 LEU A O 1
ATOM 651 N N . GLN A 1 84 ? -24.921 4.097 38.158 1.00 79.38 84 GLN A N 1
ATOM 652 C CA . GLN A 1 84 ? -24.972 5.057 37.048 1.00 79.38 84 GLN A CA 1
ATOM 653 C C . GLN A 1 84 ? -23.605 5.683 36.755 1.00 79.38 84 GLN A C 1
ATOM 655 O O . GLN A 1 84 ? -23.203 5.753 35.594 1.00 79.38 84 GLN A O 1
ATOM 660 N N . GLU A 1 85 ? -22.858 6.086 37.786 1.00 83.44 85 GLU A N 1
ATOM 661 C CA . GLU A 1 85 ? -21.512 6.643 37.614 1.00 83.44 85 GLU A CA 1
ATOM 662 C C . GLU A 1 85 ? -20.553 5.621 36.976 1.00 83.44 85 GLU A C 1
ATOM 664 O O . GLU A 1 85 ? -19.838 5.932 36.017 1.00 83.44 85 GLU A O 1
ATOM 669 N N . LYS A 1 86 ? -20.580 4.365 37.446 1.00 81.25 86 LYS A N 1
ATOM 670 C CA . LYS A 1 86 ? -19.750 3.280 36.894 1.00 81.25 86 LYS A CA 1
ATOM 671 C C . LYS A 1 86 ? -20.102 2.948 35.442 1.00 81.25 86 LYS A C 1
ATOM 673 O O . LYS A 1 86 ? -19.189 2.770 34.632 1.00 81.25 86 LYS A O 1
ATOM 678 N N . LEU A 1 87 ? -21.391 2.890 35.097 1.00 83.12 87 LEU A N 1
ATOM 679 C CA . LEU A 1 87 ? -21.848 2.679 33.717 1.00 83.12 87 LEU A CA 1
ATOM 680 C C . LEU A 1 87 ? -21.472 3.855 32.812 1.00 83.12 87 LEU A C 1
ATOM 682 O O . LEU A 1 87 ? -21.002 3.644 31.694 1.00 83.12 87 LEU A O 1
ATOM 686 N N . GLY A 1 88 ? -21.611 5.089 33.304 1.00 79.69 88 GLY A N 1
ATOM 687 C CA . GLY A 1 88 ? -21.182 6.294 32.595 1.00 79.69 88 GLY A CA 1
ATOM 688 C C . GLY A 1 88 ? -19.687 6.265 32.274 1.00 79.69 88 GLY A C 1
ATOM 689 O O . GLY A 1 88 ? -19.296 6.430 31.119 1.00 79.69 88 GLY A O 1
ATOM 690 N N . SER A 1 89 ? -18.852 5.961 33.271 1.00 84.12 89 SER A N 1
ATOM 691 C CA . SER A 1 89 ? -17.400 5.817 33.102 1.00 84.12 89 SER A CA 1
ATOM 692 C C . SER A 1 89 ? -17.032 4.717 32.099 1.00 84.12 89 SER A C 1
ATOM 694 O O . SER A 1 89 ? -16.190 4.920 31.219 1.00 84.12 89 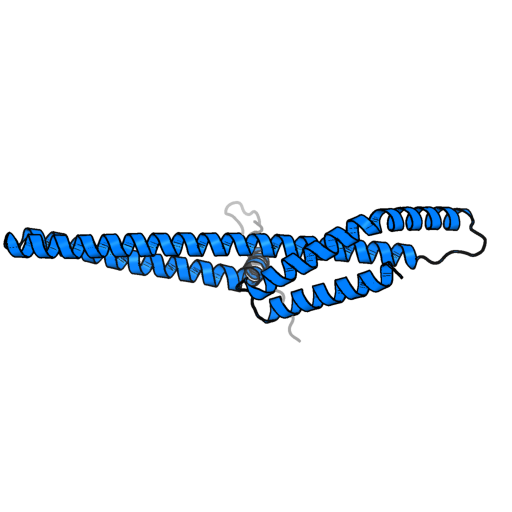SER A O 1
ATOM 696 N N . LEU A 1 90 ? -17.704 3.562 32.164 1.00 83.19 90 LEU A N 1
ATOM 697 C CA . LEU A 1 90 ? -17.482 2.476 31.213 1.00 83.19 90 LEU A CA 1
ATOM 698 C C . LEU A 1 90 ? -17.860 2.874 29.781 1.00 83.19 90 LEU A C 1
ATOM 700 O O . LEU A 1 90 ? -17.091 2.604 28.859 1.00 83.19 90 LEU A O 1
ATOM 704 N N . ASN A 1 91 ? -19.010 3.523 29.593 1.00 80.81 91 ASN A N 1
ATOM 705 C CA . ASN A 1 91 ? -19.461 3.980 28.280 1.00 80.81 91 ASN A CA 1
ATOM 706 C C . ASN A 1 91 ? -18.510 5.023 27.686 1.00 80.81 91 ASN A C 1
ATOM 708 O O . ASN A 1 91 ? -18.188 4.932 26.502 1.00 80.81 91 ASN A O 1
ATOM 712 N N . LEU A 1 92 ? -17.992 5.952 28.495 1.00 82.88 92 LEU A N 1
ATOM 713 C CA . LEU A 1 92 ? -16.964 6.901 28.053 1.00 82.88 92 LEU A CA 1
ATOM 714 C C . LEU A 1 92 ? -15.689 6.180 27.602 1.00 82.88 92 LEU A C 1
ATOM 716 O O . LEU A 1 92 ? -15.159 6.450 26.524 1.00 82.88 92 LEU A O 1
ATOM 720 N N . ARG A 1 93 ? -15.215 5.205 28.387 1.00 83.69 93 ARG A N 1
ATOM 721 C CA . ARG A 1 93 ? -14.025 4.421 28.030 1.00 83.69 93 ARG A CA 1
ATOM 722 C C . ARG A 1 93 ? -14.250 3.583 26.771 1.00 83.69 93 ARG A C 1
ATOM 724 O O . ARG A 1 93 ? -13.336 3.430 25.965 1.00 83.69 93 ARG A O 1
ATOM 731 N N . TRP A 1 94 ? -15.460 3.059 26.585 1.00 80.88 94 TRP A N 1
ATOM 732 C CA . TRP A 1 94 ? -15.856 2.335 25.380 1.00 80.88 94 TRP A CA 1
ATOM 733 C C . TRP A 1 94 ? -15.883 3.243 24.146 1.00 80.88 94 TRP A C 1
ATOM 735 O O . TRP A 1 94 ? -15.336 2.868 23.112 1.00 80.88 94 TRP A O 1
ATOM 745 N N . GLN A 1 95 ? -16.433 4.455 24.259 1.00 80.94 95 GLN A N 1
ATOM 746 C CA . GLN A 1 95 ? -16.405 5.447 23.180 1.00 80.94 95 GLN A CA 1
ATOM 747 C C . GLN A 1 95 ? -14.974 5.791 22.754 1.00 80.94 95 GLN A C 1
ATOM 749 O O . GLN A 1 95 ? -14.689 5.842 21.557 1.00 80.94 95 GLN A O 1
ATOM 754 N N . GLU A 1 96 ? -14.060 5.959 23.711 1.00 81.19 96 GLU A N 1
ATOM 755 C CA . GLU A 1 96 ? -12.649 6.214 23.412 1.00 81.19 96 GLU A CA 1
ATOM 756 C C . GLU A 1 96 ? -11.992 5.025 22.690 1.00 81.19 96 GLU A C 1
ATOM 758 O O . GLU A 1 96 ? -11.293 5.208 21.694 1.00 81.19 96 GLU A O 1
ATOM 763 N N . VAL A 1 97 ? -12.286 3.788 23.106 1.00 80.81 97 VAL A N 1
ATOM 764 C CA . VAL A 1 97 ? -11.823 2.581 22.400 1.00 80.81 97 VAL A CA 1
ATOM 765 C C . VAL A 1 97 ? -12.368 2.529 20.969 1.00 80.81 97 VAL A C 1
ATOM 767 O O . VAL A 1 97 ? -11.605 2.276 20.037 1.00 80.81 97 VAL A O 1
ATOM 770 N N . CYS A 1 98 ? -13.658 2.809 20.761 1.00 79.12 98 CYS A N 1
ATOM 771 C CA . CYS A 1 98 ? -14.246 2.881 19.422 1.00 79.12 98 CYS A CA 1
ATOM 772 C C . CYS A 1 98 ? -13.548 3.930 18.548 1.00 79.12 98 CYS A C 1
ATOM 774 O O . CYS A 1 98 ? -13.258 3.658 17.382 1.00 79.12 98 CYS A O 1
ATOM 776 N N . LYS A 1 99 ? -13.236 5.104 19.109 1.00 79.81 99 LYS A N 1
ATOM 777 C CA . LYS A 1 99 ? -12.526 6.180 18.409 1.00 79.81 99 LYS A CA 1
ATOM 778 C C . LYS A 1 99 ? -11.113 5.757 18.000 1.00 79.81 99 LYS A C 1
ATOM 780 O O . LYS A 1 99 ? -10.748 5.909 16.837 1.00 79.81 99 LYS A O 1
ATOM 785 N N . GLN A 1 100 ? -10.339 5.179 18.919 1.00 79.25 100 GLN A N 1
ATOM 786 C CA . GLN A 1 100 ? -8.984 4.692 18.626 1.00 79.25 100 GLN A CA 1
ATOM 787 C C . GLN A 1 100 ? -8.981 3.587 17.562 1.00 79.25 100 GLN A C 1
ATOM 789 O O . GLN A 1 100 ? -8.089 3.533 16.714 1.00 79.25 100 GLN A O 1
ATOM 794 N N . LEU A 1 101 ? -9.990 2.715 17.575 1.00 77.50 101 LEU A N 1
ATOM 795 C CA . LEU A 1 101 ? -10.136 1.651 16.584 1.00 77.50 101 LEU A CA 1
ATOM 796 C C . LEU A 1 101 ? -10.539 2.184 15.206 1.00 77.50 101 LEU A C 1
ATOM 798 O O . LEU A 1 101 ? -9.990 1.725 14.206 1.00 77.50 101 LEU A O 1
ATOM 802 N N . ALA A 1 102 ? -11.440 3.168 15.142 1.00 77.75 102 ALA A N 1
ATOM 803 C CA . ALA A 1 102 ? -11.786 3.842 13.892 1.00 77.75 102 ALA A CA 1
ATOM 804 C C . ALA A 1 102 ? -10.554 4.511 13.261 1.00 77.75 102 ALA A C 1
ATOM 806 O O . ALA A 1 102 ? -10.314 4.353 12.065 1.00 77.75 102 ALA A O 1
ATOM 807 N N . GLU A 1 103 ? -9.725 5.168 14.074 1.00 81.44 103 GLU A N 1
ATOM 808 C CA . GLU A 1 103 ? -8.467 5.763 13.615 1.00 81.44 103 GLU A CA 1
ATOM 809 C C . GLU A 1 103 ? -7.478 4.699 13.119 1.00 81.44 103 GLU A C 1
ATOM 811 O O . GLU A 1 103 ? -6.875 4.838 12.054 1.00 81.44 103 GLU A O 1
ATOM 816 N N . ARG A 1 104 ? -7.351 3.575 13.839 1.00 82.06 104 ARG A N 1
ATOM 817 C CA . ARG A 1 104 ? -6.506 2.455 13.403 1.00 82.06 104 ARG A CA 1
ATOM 818 C C . ARG A 1 104 ? -6.977 1.872 12.070 1.00 82.06 104 ARG A C 1
ATOM 820 O O . ARG A 1 104 ? -6.138 1.602 11.214 1.00 82.06 104 ARG A O 1
ATOM 827 N N . LYS A 1 105 ? -8.288 1.690 11.886 1.00 78.00 105 LYS A N 1
ATOM 828 C CA . LYS A 1 105 ? -8.874 1.214 10.625 1.00 78.00 105 LYS A CA 1
ATOM 829 C C . LYS A 1 105 ? -8.572 2.181 9.480 1.00 78.00 105 LYS A C 1
ATOM 831 O O . LYS A 1 105 ? -8.081 1.744 8.447 1.00 78.00 105 LYS A O 1
ATOM 836 N N . LYS A 1 106 ? -8.789 3.481 9.693 1.00 82.06 106 LYS A N 1
ATOM 837 C CA . LYS A 1 106 ? -8.490 4.523 8.704 1.00 82.06 106 LYS A CA 1
ATOM 838 C C . LYS A 1 106 ? -7.020 4.500 8.282 1.00 82.06 106 LYS A C 1
ATOM 840 O O . LYS A 1 106 ? -6.723 4.521 7.093 1.00 82.06 106 LYS A O 1
ATOM 845 N N . ARG A 1 107 ? -6.095 4.400 9.242 1.00 82.00 107 ARG A N 1
ATOM 846 C CA . ARG A 1 107 ? -4.657 4.310 8.950 1.00 82.00 107 ARG A CA 1
ATOM 847 C C . ARG A 1 107 ? -4.307 3.077 8.118 1.00 82.00 107 ARG A C 1
ATOM 849 O O . ARG A 1 107 ? -3.473 3.170 7.226 1.00 82.00 107 ARG A O 1
ATOM 856 N N . LEU A 1 108 ? -4.931 1.935 8.404 1.00 80.19 108 LEU A N 1
ATOM 857 C CA . LEU A 1 108 ? -4.733 0.723 7.612 1.00 80.19 108 LEU A CA 1
ATOM 858 C C . LEU A 1 108 ? -5.248 0.902 6.177 1.00 80.19 108 LEU A C 1
ATOM 860 O O . LEU A 1 108 ? -4.551 0.566 5.227 1.00 80.19 108 LEU A O 1
ATOM 864 N N . GLU A 1 109 ? -6.438 1.470 5.997 1.00 81.00 109 GLU A N 1
ATOM 865 C CA . GLU A 1 109 ? -6.976 1.747 4.659 1.00 81.00 109 GLU A CA 1
ATOM 866 C C . GLU A 1 109 ? -6.066 2.689 3.855 1.00 81.00 109 GLU A C 1
ATOM 868 O O . GLU A 1 109 ? -5.791 2.419 2.688 1.00 81.00 109 GLU A O 1
ATOM 873 N N . GLU A 1 110 ? -5.524 3.727 4.494 1.00 83.88 110 GLU A N 1
ATOM 874 C CA . GLU A 1 110 ? -4.571 4.647 3.869 1.00 83.88 110 GLU A CA 1
ATOM 875 C C . GLU A 1 110 ? -3.294 3.930 3.416 1.00 83.88 110 GLU A C 1
ATOM 877 O O . GLU A 1 110 ? -2.899 4.002 2.255 1.00 83.88 110 GLU A O 1
ATOM 882 N N . GLN A 1 111 ? -2.673 3.156 4.308 1.00 79.69 111 GLN A N 1
ATOM 883 C CA . GLN A 1 111 ? -1.462 2.408 3.975 1.00 79.69 111 GLN A CA 1
ATOM 884 C C . GLN A 1 111 ? -1.689 1.381 2.855 1.00 79.69 111 GLN A C 1
ATOM 886 O O . GLN A 1 111 ? -0.800 1.160 2.032 1.00 79.69 111 GLN A O 1
ATOM 891 N N . LYS A 1 112 ? -2.879 0.774 2.787 1.00 81.00 112 LYS A N 1
ATOM 892 C CA . LYS A 1 112 ? -3.257 -0.119 1.687 1.00 81.00 112 LYS A CA 1
ATOM 893 C C . LYS A 1 112 ? -3.314 0.627 0.354 1.00 81.00 112 LYS A C 1
ATOM 895 O O . LYS A 1 112 ? -2.870 0.081 -0.659 1.00 81.00 112 LYS A O 1
ATOM 900 N N . ASN A 1 113 ? -3.867 1.838 0.339 1.00 83.62 113 ASN A N 1
ATOM 901 C CA . ASN A 1 113 ? -3.937 2.655 -0.871 1.00 83.62 113 ASN A CA 1
ATOM 902 C C . ASN A 1 113 ? -2.529 3.003 -1.361 1.00 83.62 113 ASN A C 1
ATOM 904 O O . ASN A 1 113 ? -2.206 2.695 -2.506 1.00 83.62 113 ASN A O 1
ATOM 908 N N . ILE A 1 114 ? -1.665 3.495 -0.466 1.00 82.81 114 ILE A N 1
ATOM 909 C CA . ILE A 1 114 ? -0.269 3.832 -0.788 1.00 82.81 114 ILE A CA 1
ATOM 910 C C . ILE A 1 114 ? 0.480 2.603 -1.330 1.00 82.81 114 ILE A C 1
ATOM 912 O O . ILE A 1 114 ? 1.181 2.692 -2.335 1.00 82.81 114 ILE A O 1
ATOM 916 N N . LEU A 1 115 ? 0.312 1.428 -0.710 1.00 82.56 115 LEU A N 1
ATOM 917 C CA . LEU A 1 115 ? 0.911 0.183 -1.204 1.00 82.56 115 LEU A CA 1
ATOM 918 C C . LEU A 1 115 ? 0.410 -0.187 -2.606 1.00 82.56 115 LEU A C 1
ATOM 920 O O . LEU A 1 115 ? 1.195 -0.635 -3.440 1.00 82.56 115 LEU A O 1
ATOM 924 N N . SER A 1 116 ? -0.886 -0.024 -2.864 1.00 83.06 116 SER A N 1
ATOM 925 C CA . SER A 1 116 ? -1.488 -0.360 -4.159 1.00 83.06 116 SER A CA 1
ATOM 926 C C . SER A 1 116 ? -0.990 0.572 -5.265 1.00 83.06 116 SER A C 1
ATOM 928 O O . SER A 1 116 ? -0.682 0.112 -6.365 1.00 83.06 116 SER A O 1
ATOM 930 N N . GLU A 1 117 ? -0.869 1.865 -4.965 1.00 85.06 117 GLU A N 1
ATOM 931 C CA . GLU A 1 117 ? -0.277 2.858 -5.864 1.00 85.06 117 GLU A CA 1
ATOM 932 C C . GLU A 1 117 ? 1.191 2.540 -6.133 1.00 85.06 117 GLU A C 1
ATOM 934 O O . GLU A 1 117 ? 1.574 2.388 -7.288 1.00 85.06 117 GLU A O 1
ATOM 939 N N . PHE A 1 118 ? 1.982 2.282 -5.088 1.00 83.75 118 PHE A N 1
ATOM 940 C CA . PHE A 1 118 ? 3.379 1.878 -5.235 1.00 83.75 118 PHE A CA 1
ATOM 941 C C . PHE A 1 118 ? 3.537 0.643 -6.133 1.00 83.75 118 PHE A C 1
ATOM 943 O O . PHE A 1 118 ? 4.357 0.636 -7.048 1.00 83.75 118 PHE A O 1
ATOM 950 N N . GLN A 1 119 ? 2.731 -0.399 -5.916 1.00 82.88 119 GLN A N 1
ATOM 951 C CA . GLN A 1 119 ? 2.759 -1.599 -6.754 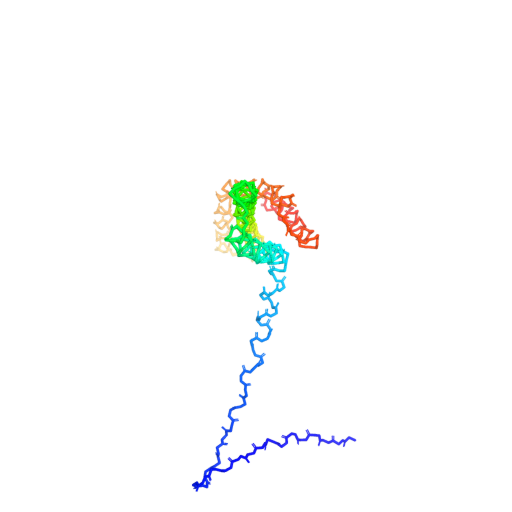1.00 82.88 119 GLN A CA 1
ATOM 952 C C . GLN A 1 119 ? 2.455 -1.290 -8.222 1.00 82.88 119 GLN A C 1
ATOM 954 O O . GLN A 1 119 ? 3.133 -1.813 -9.108 1.00 82.88 119 GLN A O 1
ATOM 959 N N . ARG A 1 120 ? 1.440 -0.461 -8.488 1.00 86.81 120 ARG A N 1
ATOM 960 C CA . ARG A 1 120 ? 1.081 -0.043 -9.846 1.00 86.81 120 ARG A CA 1
ATOM 961 C C . ARG A 1 120 ? 2.226 0.727 -10.495 1.00 86.81 120 ARG A C 1
ATOM 963 O O . ARG A 1 120 ? 2.629 0.372 -11.598 1.00 86.81 120 ARG A O 1
ATOM 970 N N . ASP A 1 121 ? 2.761 1.716 -9.800 1.00 85.00 121 ASP A N 1
ATOM 971 C CA . ASP A 1 121 ? 3.765 2.625 -10.338 1.00 85.00 121 ASP A CA 1
ATOM 972 C C . ASP A 1 121 ? 5.092 1.881 -10.600 1.00 85.00 121 ASP A C 1
ATOM 974 O O . ASP A 1 121 ? 5.730 2.082 -11.634 1.00 85.00 121 ASP A O 1
ATOM 978 N N . VAL A 1 122 ? 5.474 0.927 -9.734 1.00 85.00 122 VAL A N 1
ATOM 979 C CA . VAL A 1 122 ? 6.612 0.023 -9.990 1.00 85.00 122 VAL A CA 1
ATOM 980 C C . VAL A 1 122 ? 6.363 -0.842 -11.227 1.00 85.00 122 VAL A C 1
ATOM 982 O O . VAL A 1 122 ? 7.280 -1.041 -12.021 1.00 85.00 122 VAL A O 1
ATOM 985 N N . ASN A 1 123 ? 5.152 -1.379 -11.407 1.00 84.19 123 ASN A N 1
ATOM 986 C CA . ASN A 1 123 ? 4.828 -2.195 -12.582 1.00 84.19 123 ASN A CA 1
ATOM 987 C C . ASN A 1 123 ? 4.900 -1.378 -13.876 1.00 84.19 123 ASN A C 1
ATOM 989 O O . ASN A 1 123 ? 5.476 -1.850 -14.851 1.00 84.19 123 ASN A O 1
ATOM 993 N N . GLU A 1 124 ? 4.345 -0.168 -13.877 1.00 85.81 124 GLU A N 1
ATOM 994 C CA . GLU A 1 124 ? 4.395 0.737 -15.026 1.00 85.81 124 GLU A CA 1
ATOM 995 C C . GLU A 1 124 ? 5.839 1.091 -15.390 1.00 85.81 124 GLU A C 1
ATOM 997 O O . GLU A 1 124 ? 6.223 1.044 -16.558 1.00 85.81 124 GLU A O 1
ATOM 1002 N N . PHE A 1 125 ? 6.672 1.367 -14.386 1.00 84.56 125 PHE A N 1
ATOM 1003 C CA . PHE A 1 125 ? 8.078 1.670 -14.614 1.00 84.56 125 PHE A CA 1
ATOM 1004 C C . PHE A 1 125 ? 8.860 0.469 -15.167 1.00 84.56 125 PHE A C 1
ATOM 1006 O O . PHE A 1 125 ? 9.721 0.640 -16.027 1.00 84.56 125 PHE A O 1
ATOM 1013 N N . VAL A 1 126 ? 8.551 -0.753 -14.718 1.00 85.56 126 VAL A N 1
ATOM 1014 C CA . VAL A 1 126 ? 9.135 -1.981 -15.285 1.00 85.56 126 VAL A CA 1
ATOM 1015 C C . VAL A 1 126 ? 8.740 -2.162 -16.750 1.00 85.56 126 VAL A C 1
ATOM 1017 O O . VAL A 1 126 ? 9.612 -2.439 -17.563 1.00 85.56 126 VAL A O 1
ATOM 1020 N N . LEU A 1 127 ? 7.469 -1.952 -17.102 1.00 86.75 127 LEU A N 1
ATOM 1021 C CA . LEU A 1 127 ? 7.016 -2.037 -18.496 1.00 86.75 127 LEU A CA 1
ATOM 1022 C C . LEU A 1 127 ? 7.730 -1.015 -19.387 1.00 86.75 127 LEU A C 1
ATOM 1024 O O . LEU A 1 127 ? 8.138 -1.336 -20.499 1.00 86.75 127 LEU A O 1
ATOM 1028 N N . TRP A 1 128 ? 7.925 0.206 -18.886 1.00 89.56 128 TRP A N 1
ATOM 1029 C CA . TRP A 1 128 ? 8.693 1.217 -19.608 1.00 89.56 128 TRP A CA 1
ATOM 1030 C C . TRP A 1 128 ? 10.163 0.807 -19.795 1.00 89.56 128 TRP A C 1
ATOM 1032 O O . TRP A 1 128 ? 10.714 0.997 -20.876 1.00 89.56 128 TRP A O 1
ATOM 1042 N N . LEU A 1 129 ? 10.796 0.208 -18.780 1.00 83.62 129 LEU A N 1
ATOM 1043 C CA . LEU A 1 129 ? 12.163 -0.313 -18.903 1.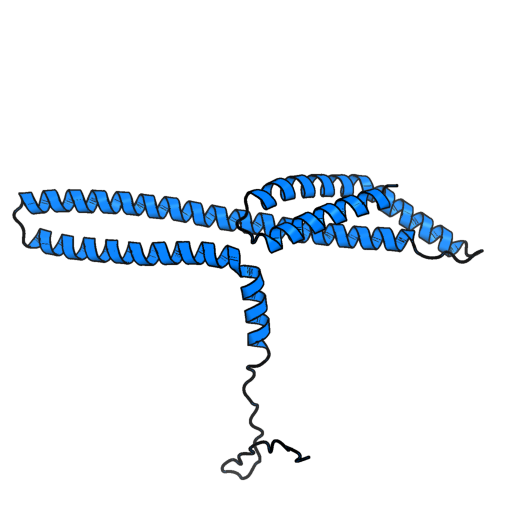00 83.62 129 LEU A CA 1
ATOM 1044 C C . LEU A 1 129 ? 12.266 -1.430 -19.947 1.00 83.62 129 LEU A C 1
ATOM 1046 O O . LEU A 1 129 ? 13.244 -1.472 -20.685 1.00 83.62 129 LEU A O 1
ATOM 1050 N N . GLU A 1 130 ? 11.276 -2.322 -20.009 1.00 86.06 130 GLU A N 1
ATOM 1051 C CA . GLU A 1 130 ? 11.209 -3.381 -21.023 1.00 86.06 130 GLU A CA 1
ATOM 1052 C C . GLU A 1 130 ? 11.077 -2.794 -22.436 1.00 86.06 130 GLU A C 1
ATOM 1054 O O . GLU A 1 130 ? 11.767 -3.241 -23.349 1.00 86.06 130 GLU A O 1
ATOM 1059 N N . GLU A 1 131 ? 10.255 -1.757 -22.620 1.00 84.44 131 GLU A N 1
ATOM 1060 C CA . GLU A 1 131 ? 10.136 -1.052 -23.902 1.00 84.44 131 GLU A CA 1
ATOM 1061 C C . GLU A 1 131 ? 11.451 -0.366 -24.300 1.00 84.44 131 GLU A C 1
ATOM 1063 O O . GLU A 1 131 ? 11.909 -0.501 -25.436 1.00 84.44 131 GLU A O 1
ATOM 1068 N N . ALA A 1 132 ? 12.104 0.316 -23.356 1.00 81.31 132 ALA A N 1
ATOM 1069 C CA . ALA A 1 132 ? 13.390 0.962 -23.597 1.00 81.31 132 ALA A CA 1
ATOM 1070 C C . ALA A 1 132 ? 14.484 -0.054 -23.985 1.00 81.31 132 ALA A C 1
ATOM 1072 O O . ALA A 1 132 ? 15.247 0.186 -24.924 1.00 81.31 132 ALA A O 1
ATOM 1073 N N . ASP A 1 133 ? 14.534 -1.205 -23.307 1.00 82.62 133 ASP A N 1
ATOM 1074 C CA . ASP A 1 133 ? 15.470 -2.291 -23.622 1.00 82.62 133 ASP A CA 1
ATOM 1075 C C . ASP A 1 133 ? 15.166 -2.926 -24.990 1.00 82.62 133 ASP A C 1
ATOM 1077 O O . ASP A 1 133 ? 16.079 -3.188 -25.775 1.00 82.62 133 ASP A O 1
ATOM 1081 N N . ASN A 1 134 ? 13.888 -3.099 -25.341 1.00 83.06 134 ASN A N 1
ATOM 1082 C CA . ASN A 1 134 ? 13.487 -3.575 -26.665 1.00 83.06 134 ASN A CA 1
ATOM 1083 C C . ASN A 1 134 ? 13.968 -2.626 -27.767 1.00 83.06 134 ASN A C 1
ATOM 1085 O O . ASN A 1 134 ? 14.624 -3.073 -28.708 1.00 83.06 134 ASN A O 1
ATOM 1089 N N . VAL A 1 135 ? 13.713 -1.319 -27.638 1.00 78.62 135 VAL A N 1
ATOM 1090 C CA . VAL A 1 135 ? 14.170 -0.308 -28.607 1.00 78.62 135 VAL A CA 1
ATOM 1091 C C . VAL A 1 135 ? 15.693 -0.342 -28.767 1.00 78.62 135 VAL A C 1
ATOM 1093 O O . VAL A 1 135 ? 16.201 -0.280 -29.892 1.00 78.62 135 VAL A O 1
ATOM 1096 N N . ALA A 1 136 ? 16.438 -0.501 -27.670 1.00 75.81 136 ALA A N 1
ATOM 1097 C CA . ALA A 1 136 ? 17.894 -0.613 -27.710 1.00 75.81 136 ALA A CA 1
ATOM 1098 C C . ALA A 1 136 ? 18.362 -1.876 -28.463 1.00 75.81 136 ALA A C 1
ATOM 1100 O O . ALA A 1 136 ? 19.267 -1.799 -29.306 1.00 75.81 136 ALA A O 1
ATOM 1101 N N . ASN A 1 137 ? 17.700 -3.015 -28.239 1.00 78.25 137 ASN A N 1
ATOM 1102 C CA . ASN A 1 137 ? 18.115 -4.333 -28.725 1.00 78.25 137 ASN A CA 1
ATOM 1103 C C . ASN A 1 137 ? 17.607 -4.716 -30.132 1.00 78.25 137 ASN A C 1
ATOM 1105 O O . ASN A 1 137 ? 18.023 -5.754 -30.648 1.00 78.25 137 ASN A O 1
ATOM 1109 N N . ILE A 1 138 ? 16.769 -3.904 -30.798 1.00 76.81 138 ILE A N 1
ATOM 1110 C CA . ILE A 1 138 ? 16.311 -4.188 -32.177 1.00 76.81 138 ILE A CA 1
ATOM 1111 C C . ILE A 1 138 ? 17.519 -4.323 -33.133 1.00 76.81 138 ILE A C 1
ATOM 1113 O O . ILE A 1 138 ? 18.283 -3.356 -33.277 1.00 76.81 138 ILE A O 1
ATOM 1117 N N . PRO A 1 139 ? 17.696 -5.473 -33.818 1.00 73.56 139 PRO A N 1
ATOM 1118 C CA . PRO A 1 139 ? 18.754 -5.659 -34.806 1.00 73.56 139 PRO A CA 1
ATOM 1119 C C . PRO A 1 139 ? 18.584 -4.692 -35.980 1.00 73.56 139 PRO A C 1
ATOM 1121 O O . PRO A 1 139 ? 17.494 -4.560 -36.531 1.00 73.56 139 PRO A O 1
ATOM 1124 N N . LEU A 1 140 ? 19.667 -4.023 -36.371 1.00 76.12 140 LEU A N 1
ATOM 1125 C CA . LEU A 1 140 ? 19.692 -3.172 -37.559 1.00 76.12 140 LEU A CA 1
ATOM 1126 C C . LEU A 1 140 ? 20.175 -3.985 -38.759 1.00 76.12 140 LEU A C 1
ATOM 1128 O O . LEU A 1 140 ? 21.231 -4.618 -38.682 1.00 76.12 140 LEU A O 1
ATOM 1132 N N . GLU A 1 141 ? 19.449 -3.933 -39.876 1.00 80.75 141 GLU A N 1
ATOM 1133 C CA . GLU A 1 141 ? 19.941 -4.519 -41.120 1.00 80.75 141 GLU A CA 1
ATOM 1134 C C . GLU A 1 141 ? 21.009 -3.614 -41.764 1.00 80.75 141 GLU A C 1
ATOM 1136 O O . GLU A 1 141 ? 20.779 -2.410 -41.943 1.00 80.75 141 GLU A O 1
ATOM 1141 N N . PRO A 1 142 ? 22.185 -4.158 -42.137 1.00 74.94 142 PRO A N 1
ATOM 1142 C CA . PRO A 1 142 ? 23.231 -3.384 -42.795 1.00 74.94 142 PRO A CA 1
ATOM 1143 C C . PRO A 1 142 ? 22.726 -2.750 -44.098 1.00 74.94 142 PRO A C 1
ATOM 1145 O O . PRO A 1 142 ? 22.239 -3.441 -44.987 1.00 74.94 142 PRO A O 1
ATOM 1148 N N . GLY A 1 143 ? 22.868 -1.428 -44.221 1.00 75.44 143 GLY A N 1
ATOM 1149 C CA . GLY A 1 143 ? 22.462 -0.674 -45.415 1.00 75.44 143 GLY A CA 1
ATOM 1150 C C . GLY A 1 143 ? 21.017 -0.160 -45.408 1.00 75.44 143 GLY A C 1
ATOM 1151 O O . GLY A 1 143 ? 20.636 0.558 -46.330 1.00 75.44 143 GLY A O 1
ATOM 1152 N N . ASN A 1 144 ? 20.219 -0.449 -44.373 1.00 85.50 144 ASN A N 1
ATOM 1153 C CA . ASN A 1 144 ? 18.869 0.098 -44.247 1.00 85.50 144 ASN A CA 1
ATOM 1154 C C . ASN A 1 144 ? 18.870 1.455 -43.514 1.00 85.50 144 ASN A C 1
ATOM 1156 O O . ASN A 1 144 ? 18.653 1.550 -42.304 1.00 85.50 144 ASN A O 1
ATOM 1160 N N . GLU A 1 145 ? 19.105 2.538 -44.260 1.00 83.75 145 GLU A N 1
ATOM 1161 C CA . GLU A 1 145 ? 19.124 3.904 -43.711 1.00 83.75 145 GLU A CA 1
ATOM 1162 C C . GLU A 1 145 ? 17.795 4.329 -43.065 1.00 83.75 145 GLU A C 1
ATOM 1164 O O . GLU A 1 145 ? 17.785 5.142 -42.139 1.00 83.75 145 GLU A O 1
ATOM 1169 N N . GLN A 1 146 ? 16.666 3.794 -43.539 1.00 84.19 146 GLN A N 1
ATOM 1170 C CA . GLN A 1 146 ? 15.347 4.120 -43.001 1.00 84.19 146 GLN A CA 1
ATOM 1171 C C . GLN A 1 146 ? 15.160 3.529 -41.599 1.00 84.19 146 GLN A C 1
ATOM 1173 O O . GLN A 1 146 ? 14.726 4.247 -40.697 1.00 84.19 146 GLN A O 1
ATOM 1178 N N . GLN A 1 147 ? 15.551 2.268 -41.391 1.00 82.88 147 GLN A N 1
ATOM 1179 C CA . GLN A 1 147 ? 15.554 1.640 -40.065 1.00 82.88 147 GLN A CA 1
ATOM 1180 C C . GLN A 1 147 ? 16.502 2.362 -39.100 1.00 82.88 147 GLN A C 1
ATOM 1182 O O . GLN A 1 147 ? 16.145 2.596 -37.946 1.00 82.88 147 GLN A O 1
ATOM 1187 N N . LEU A 1 148 ? 17.680 2.783 -39.572 1.00 81.75 148 LEU A N 1
ATOM 1188 C CA . LEU A 1 148 ? 18.632 3.536 -38.752 1.00 81.75 148 LEU A CA 1
ATOM 1189 C C . LEU A 1 148 ? 18.062 4.892 -38.305 1.00 81.75 148 LEU A C 1
ATOM 1191 O O . LEU A 1 148 ? 18.176 5.247 -37.132 1.00 81.75 148 LEU A O 1
ATOM 1195 N N . LYS A 1 149 ? 17.417 5.637 -39.213 1.00 84.31 149 LYS A N 1
ATOM 1196 C CA . LYS A 1 149 ? 16.759 6.914 -38.887 1.00 84.31 149 LYS A CA 1
ATOM 1197 C C . LYS A 1 149 ? 15.611 6.729 -37.895 1.00 84.31 149 LYS A C 1
ATOM 1199 O O . LYS A 1 149 ? 15.509 7.505 -36.951 1.00 84.31 149 LYS A O 1
ATOM 1204 N N . GLN A 1 150 ? 14.786 5.697 -38.077 1.00 84.44 150 GLN A N 1
ATOM 1205 C CA . GLN A 1 150 ? 13.701 5.370 -37.147 1.00 84.44 150 GLN A CA 1
ATOM 1206 C C . GLN A 1 150 ? 14.234 5.018 -35.754 1.00 84.44 150 GLN A C 1
ATOM 1208 O O . GLN A 1 150 ? 13.729 5.538 -34.762 1.00 84.44 150 GLN A O 1
ATOM 1213 N N . LYS A 1 151 ? 15.294 4.205 -35.672 1.00 79.88 151 LYS A N 1
ATOM 1214 C CA . LYS A 1 151 ? 15.924 3.847 -34.395 1.00 79.88 151 LYS A CA 1
ATOM 1215 C C . LYS A 1 151 ? 16.553 5.059 -33.705 1.00 79.88 151 LYS A C 1
ATOM 1217 O O . LYS A 1 151 ? 16.397 5.219 -32.500 1.00 79.88 151 LYS A O 1
ATOM 1222 N N . LEU A 1 152 ? 17.218 5.939 -34.458 1.00 82.44 152 LEU A N 1
ATOM 1223 C CA . LEU A 1 152 ? 17.780 7.181 -33.919 1.00 82.44 152 LEU A CA 1
ATOM 1224 C C . LEU A 1 152 ? 16.694 8.074 -33.304 1.00 82.44 152 LEU A C 1
ATOM 1226 O O . LEU A 1 152 ? 16.910 8.647 -32.240 1.00 82.44 152 LEU A O 1
ATOM 1230 N N . GLU A 1 153 ? 15.538 8.181 -33.958 1.00 86.31 153 GLU A N 1
ATOM 1231 C CA . GLU A 1 153 ? 14.416 8.977 -33.458 1.00 86.31 153 GLU A CA 1
ATOM 1232 C C . GLU A 1 153 ? 13.817 8.380 -32.178 1.00 86.31 153 GLU A C 1
ATOM 1234 O O . GLU A 1 153 ? 13.605 9.095 -31.204 1.00 86.31 153 GLU A O 1
ATOM 1239 N N . GLN A 1 154 ? 13.634 7.057 -32.128 1.00 81.44 154 GLN A N 1
ATOM 1240 C CA . GLN A 1 154 ? 13.157 6.372 -30.922 1.00 81.44 154 GLN A CA 1
ATOM 1241 C C . GLN A 1 154 ? 14.128 6.533 -29.743 1.00 81.44 154 GLN A C 1
ATOM 1243 O O . GLN A 1 154 ? 13.699 6.815 -28.627 1.00 81.44 154 GLN A O 1
ATOM 1248 N N . VAL A 1 155 ? 15.440 6.424 -29.983 1.00 81.44 155 VAL A N 1
ATOM 1249 C CA . VAL A 1 155 ? 16.466 6.632 -28.946 1.00 81.44 155 VAL A CA 1
ATOM 1250 C C . VAL A 1 155 ? 16.481 8.079 -28.449 1.00 81.44 155 VAL A C 1
ATOM 1252 O O . VAL A 1 155 ? 16.655 8.307 -27.254 1.00 81.44 155 VAL A O 1
ATOM 1255 N N . LYS A 1 156 ? 16.269 9.065 -29.330 1.00 83.25 156 LYS A N 1
ATOM 1256 C CA . LYS A 1 156 ? 16.149 10.474 -28.924 1.00 83.25 156 LYS A CA 1
ATOM 1257 C C . LYS A 1 156 ? 14.942 10.708 -28.024 1.00 83.25 156 LYS A C 1
ATOM 1259 O O . LYS A 1 156 ? 15.099 11.325 -26.977 1.00 83.25 156 LYS A O 1
ATOM 1264 N N . LEU A 1 157 ? 13.777 10.177 -28.394 1.00 85.69 157 LEU A N 1
ATOM 1265 C CA . LEU A 1 157 ? 12.568 10.282 -27.573 1.00 85.69 157 LEU A CA 1
ATOM 1266 C C . LEU A 1 157 ? 12.771 9.631 -26.198 1.00 85.69 157 LEU A C 1
ATOM 1268 O O . LEU A 1 157 ? 12.465 10.241 -25.177 1.00 85.69 157 LEU A O 1
ATOM 1272 N N . LEU A 1 158 ? 13.379 8.440 -26.148 1.00 82.06 158 LEU A N 1
ATOM 1273 C CA . LEU A 1 158 ? 13.735 7.796 -24.880 1.00 82.06 158 LEU A CA 1
ATOM 1274 C C . LEU A 1 158 ? 14.685 8.660 -24.041 1.00 82.06 158 LEU A C 1
ATOM 1276 O O . LEU A 1 158 ? 14.498 8.776 -22.831 1.00 82.06 158 LEU A O 1
ATOM 1280 N N . ALA A 1 159 ? 15.678 9.294 -24.671 1.00 81.38 159 ALA A N 1
ATOM 1281 C CA . ALA A 1 159 ? 16.618 10.174 -23.985 1.00 81.38 159 ALA A CA 1
ATOM 1282 C C . ALA A 1 159 ? 15.945 11.432 -23.407 1.00 81.38 159 ALA A C 1
ATOM 1284 O O . ALA A 1 159 ? 16.331 11.886 -22.329 1.00 81.38 159 ALA A O 1
ATOM 1285 N N . GLU A 1 160 ? 14.926 11.972 -24.078 1.00 86.81 160 GLU A N 1
ATOM 1286 C CA . GLU A 1 160 ? 14.120 13.091 -23.574 1.00 86.81 160 GLU A CA 1
ATOM 1287 C C . GLU A 1 160 ? 13.230 12.688 -22.387 1.00 86.81 160 GLU A C 1
ATOM 1289 O O . GLU A 1 160 ? 13.006 13.495 -21.484 1.00 86.81 160 GLU A O 1
ATOM 1294 N N . GLU A 1 161 ? 12.771 11.433 -22.330 1.00 86.56 161 GLU A N 1
ATOM 1295 C CA . GLU A 1 161 ? 11.991 10.911 -21.201 1.00 86.56 161 GLU A CA 1
ATOM 1296 C C . GLU A 1 161 ? 12.842 10.595 -19.955 1.00 86.56 161 GLU A C 1
ATOM 1298 O O . GLU A 1 161 ? 12.310 10.563 -18.838 1.00 86.56 161 GLU A O 1
ATOM 1303 N N . LEU A 1 162 ? 14.159 10.392 -20.099 1.00 84.50 162 LEU A N 1
ATOM 1304 C CA . LEU A 1 162 ? 15.047 9.980 -18.999 1.00 84.50 162 LEU A CA 1
ATOM 1305 C C . LEU A 1 162 ? 14.973 10.882 -17.750 1.00 84.50 162 LEU A C 1
ATOM 1307 O O . LEU A 1 162 ? 14.848 10.338 -16.650 1.00 84.50 162 LEU A O 1
ATOM 1311 N N . PRO A 1 163 ? 15.014 12.227 -17.838 1.00 85.81 163 PRO A N 1
ATOM 1312 C CA . PRO A 1 163 ? 14.951 13.078 -16.648 1.00 85.81 163 PRO A CA 1
ATOM 1313 C C . PRO A 1 163 ? 13.629 12.929 -15.884 1.00 85.81 163 PRO A C 1
ATOM 1315 O O . PRO A 1 163 ? 13.615 12.896 -14.652 1.00 85.81 163 PRO A O 1
ATOM 1318 N N . LEU A 1 164 ? 12.514 12.785 -16.609 1.00 88.31 164 LEU A N 1
ATOM 1319 C CA . LEU A 1 164 ? 11.193 12.575 -16.017 1.00 88.31 164 LEU A CA 1
ATOM 1320 C C . LEU A 1 164 ? 11.123 11.211 -15.314 1.00 88.31 164 LEU A C 1
ATOM 1322 O O . LEU A 1 164 ? 10.683 11.113 -14.165 1.00 88.31 164 LEU A O 1
ATOM 1326 N N . ARG A 1 165 ? 11.632 10.162 -15.968 1.00 85.69 165 ARG A N 1
ATOM 1327 C CA . ARG A 1 165 ? 11.685 8.800 -15.419 1.00 85.69 165 ARG A CA 1
ATOM 1328 C C . ARG A 1 165 ? 12.624 8.694 -14.216 1.00 85.69 165 ARG A C 1
ATOM 1330 O O . ARG A 1 165 ? 12.303 7.995 -13.258 1.00 85.69 165 ARG A O 1
ATOM 1337 N N . GLN A 1 166 ? 13.714 9.460 -14.184 1.00 86.81 166 GLN A N 1
ATOM 1338 C CA . GLN A 1 166 ? 14.577 9.571 -13.006 1.00 86.81 166 GLN A CA 1
ATOM 1339 C C . GLN A 1 166 ? 13.821 10.137 -11.792 1.00 86.81 166 GLN A C 1
ATOM 1341 O O . GLN A 1 166 ? 14.005 9.658 -10.670 1.00 86.81 166 GLN A O 1
ATOM 1346 N N . GLY A 1 167 ? 12.954 11.132 -12.012 1.00 86.06 167 GLY A N 1
ATOM 1347 C CA . GLY A 1 167 ? 12.075 11.678 -10.976 1.00 86.06 167 GLY A CA 1
ATOM 1348 C C . GLY A 1 167 ? 11.112 10.627 -10.419 1.00 86.06 167 GLY A C 1
ATOM 1349 O O . GLY A 1 167 ? 11.017 10.466 -9.201 1.00 86.06 167 GLY A O 1
ATOM 1350 N N . ILE A 1 168 ? 10.473 9.855 -11.303 1.00 87.44 168 ILE A N 1
ATOM 1351 C CA . ILE A 1 168 ? 9.575 8.753 -10.922 1.00 87.44 168 ILE A CA 1
ATOM 1352 C C . ILE A 1 168 ? 10.326 7.689 -10.113 1.00 87.44 168 ILE A C 1
ATOM 1354 O O . ILE A 1 168 ? 9.847 7.268 -9.065 1.00 87.44 168 ILE A O 1
ATOM 1358 N N . LEU A 1 169 ? 11.535 7.297 -10.527 1.00 88.44 169 LEU A N 1
ATOM 1359 C CA . LEU A 1 169 ? 12.332 6.306 -9.799 1.00 88.44 169 LEU A CA 1
ATOM 1360 C C . LEU A 1 169 ? 12.703 6.769 -8.383 1.00 88.44 169 LEU A C 1
ATOM 1362 O O . LEU A 1 169 ? 12.706 5.972 -7.443 1.00 88.44 169 LEU A O 1
ATOM 1366 N N . LYS A 1 170 ? 13.019 8.056 -8.210 1.00 88.62 170 LYS A N 1
ATOM 1367 C CA . LYS A 1 170 ? 13.295 8.622 -6.885 1.00 88.62 170 LYS A CA 1
ATOM 1368 C C . LYS A 1 170 ? 12.060 8.529 -5.985 1.00 88.62 170 LYS A C 1
ATOM 1370 O O . LYS A 1 170 ? 12.176 8.044 -4.863 1.00 88.62 170 LYS A O 1
ATOM 1375 N N . GLN A 1 171 ? 10.893 8.917 -6.501 1.00 89.25 171 GLN A N 1
ATOM 1376 C CA . GLN A 1 171 ? 9.618 8.799 -5.786 1.00 89.25 171 GLN A CA 1
ATOM 1377 C C . GLN A 1 171 ? 9.289 7.340 -5.443 1.00 89.25 171 GLN A C 1
ATOM 1379 O O . GLN A 1 171 ? 8.935 7.045 -4.307 1.00 89.25 171 GLN A O 1
ATOM 1384 N N . LEU A 1 172 ? 9.494 6.406 -6.375 1.00 88.69 172 LEU A N 1
ATOM 1385 C CA . LEU A 1 172 ? 9.318 4.974 -6.126 1.00 88.69 172 LEU A CA 1
ATOM 1386 C C . LEU A 1 172 ? 10.215 4.470 -4.991 1.00 88.69 172 LEU A C 1
ATOM 1388 O O . LEU A 1 172 ? 9.751 3.732 -4.127 1.00 88.69 172 LEU A O 1
ATOM 1392 N N . ASN A 1 173 ? 11.483 4.875 -4.950 1.00 88.06 173 ASN A N 1
ATOM 1393 C CA . ASN A 1 173 ? 12.385 4.469 -3.872 1.00 88.06 173 ASN A CA 1
ATOM 1394 C C . ASN A 1 173 ? 11.971 5.059 -2.509 1.00 88.06 173 ASN A C 1
ATOM 1396 O O . ASN A 1 173 ? 12.023 4.354 -1.500 1.00 88.06 173 ASN A O 1
ATOM 1400 N N . GLU A 1 174 ? 11.521 6.315 -2.471 1.00 89.56 174 GLU A N 1
ATOM 1401 C CA . GLU A 1 174 ? 11.020 6.972 -1.252 1.00 89.56 174 GLU A CA 1
ATOM 1402 C C . GLU A 1 174 ? 9.732 6.308 -0.731 1.00 89.56 174 GLU A C 1
ATOM 1404 O O . GLU A 1 174 ? 9.640 5.940 0.448 1.00 89.56 174 GLU A O 1
ATOM 1409 N N . THR A 1 175 ? 8.758 6.083 -1.617 1.00 85.81 175 THR A N 1
ATOM 1410 C CA . THR A 1 175 ? 7.500 5.407 -1.281 1.00 85.81 175 THR A CA 1
ATOM 1411 C C . THR A 1 175 ? 7.753 3.954 -0.882 1.00 85.81 175 THR A C 1
ATOM 1413 O O . THR A 1 175 ? 7.221 3.501 0.130 1.00 85.81 175 THR A O 1
ATOM 1416 N N . GLY A 1 176 ? 8.627 3.239 -1.597 1.00 84.69 176 GLY A N 1
ATOM 1417 C CA . GLY A 1 176 ? 9.031 1.872 -1.267 1.00 84.69 176 GLY A CA 1
ATOM 1418 C C . GLY A 1 176 ? 9.641 1.763 0.132 1.00 84.69 176 GLY A C 1
ATOM 1419 O O . GLY A 1 176 ? 9.232 0.899 0.905 1.00 84.69 176 GLY A O 1
ATOM 1420 N N . GLY A 1 177 ? 10.538 2.680 0.510 1.00 83.88 177 GLY A N 1
ATOM 1421 C CA . GLY A 1 177 ? 11.122 2.715 1.857 1.00 83.88 177 GLY A CA 1
ATOM 1422 C C . GLY A 1 177 ? 10.089 2.925 2.969 1.00 83.88 177 GLY A C 1
ATOM 1423 O O . GLY A 1 177 ? 10.210 2.349 4.048 1.00 83.88 177 GLY A O 1
ATOM 1424 N N . THR A 1 178 ? 9.035 3.697 2.702 1.00 83.31 178 THR A N 1
ATOM 1425 C CA . THR A 1 178 ? 7.958 3.937 3.674 1.00 83.31 178 THR A CA 1
ATOM 1426 C C . THR A 1 178 ? 6.985 2.760 3.753 1.00 83.31 178 THR A C 1
ATOM 1428 O O . THR A 1 178 ? 6.608 2.317 4.841 1.00 83.31 178 THR A O 1
ATOM 1431 N N . VAL A 1 179 ? 6.563 2.232 2.605 1.00 81.81 179 VAL A N 1
ATOM 1432 C CA . VAL A 1 179 ? 5.545 1.180 2.511 1.00 81.81 179 VAL A CA 1
ATOM 1433 C C . VAL A 1 179 ? 6.076 -0.162 3.001 1.00 81.81 179 VAL A C 1
ATOM 1435 O O . VAL A 1 179 ? 5.386 -0.829 3.767 1.00 81.81 179 VAL A O 1
ATOM 1438 N N . LEU A 1 180 ? 7.304 -0.538 2.627 1.00 79.44 180 LEU A N 1
ATOM 1439 C CA . LEU A 1 180 ? 7.905 -1.818 3.025 1.00 79.44 180 LEU A CA 1
ATOM 1440 C C . LEU A 1 180 ? 8.132 -1.921 4.541 1.00 79.44 180 LEU A C 1
ATOM 1442 O O . LEU A 1 180 ? 8.197 -3.022 5.071 1.00 79.44 180 LEU A O 1
ATOM 1446 N N . VAL A 1 181 ? 8.239 -0.788 5.242 1.00 77.50 181 VAL A N 1
ATOM 1447 C CA . VAL A 1 181 ? 8.435 -0.746 6.701 1.00 77.50 181 VAL A CA 1
ATOM 1448 C C . VAL A 1 181 ? 7.111 -0.647 7.454 1.00 77.50 181 VAL A C 1
ATOM 1450 O O . VAL A 1 181 ? 6.982 -1.169 8.559 1.00 77.50 181 VAL A O 1
ATOM 1453 N N . SER A 1 182 ? 6.136 0.070 6.896 1.00 72.69 182 SER A N 1
ATOM 1454 C CA . SER A 1 182 ? 4.949 0.480 7.648 1.00 72.69 182 SER A CA 1
ATOM 1455 C C . SER A 1 182 ? 3.697 -0.345 7.349 1.00 72.69 182 SER A C 1
ATOM 1457 O O . SER A 1 182 ? 2.808 -0.400 8.202 1.00 72.69 182 SER A O 1
ATOM 1459 N N . ALA A 1 183 ? 3.601 -0.980 6.179 1.00 75.00 183 ALA A N 1
ATOM 1460 C CA . ALA A 1 183 ? 2.432 -1.759 5.798 1.00 75.00 183 ALA A CA 1
ATOM 1461 C C . ALA A 1 183 ? 2.450 -3.158 6.450 1.00 75.00 183 ALA A C 1
ATOM 1463 O O . ALA A 1 183 ? 3.474 -3.837 6.398 1.00 75.00 183 ALA A O 1
ATOM 1464 N N . PRO A 1 184 ? 1.328 -3.646 7.011 1.00 69.50 184 PRO A N 1
ATOM 1465 C CA . PRO A 1 184 ? 1.178 -5.035 7.438 1.00 69.50 184 PRO A CA 1
ATOM 1466 C C . PRO A 1 184 ? 1.026 -5.954 6.215 1.00 69.50 184 PRO A C 1
ATOM 1468 O O . PRO A 1 184 ? -0.062 -6.437 5.907 1.00 69.50 184 PRO A O 1
ATOM 1471 N N . ILE A 1 185 ? 2.122 -6.158 5.487 1.00 72.44 185 ILE A N 1
ATOM 1472 C CA . ILE A 1 185 ? 2.233 -7.118 4.385 1.00 72.44 185 ILE A CA 1
ATOM 1473 C C . ILE A 1 185 ? 2.959 -8.375 4.853 1.00 72.44 185 ILE A C 1
ATOM 1475 O O . ILE A 1 185 ? 3.706 -8.352 5.831 1.00 72.44 185 ILE A O 1
ATOM 1479 N N . SER A 1 186 ? 2.716 -9.497 4.177 1.00 75.31 186 SER A N 1
ATOM 1480 C CA . SER A 1 186 ? 3.413 -10.737 4.515 1.00 75.31 186 SER A CA 1
ATOM 1481 C C . SER A 1 186 ? 4.915 -10.628 4.192 1.00 75.31 186 SER A C 1
ATOM 1483 O O . SER A 1 186 ? 5.269 -9.961 3.216 1.00 75.31 186 SER A O 1
ATOM 1485 N N . PRO A 1 187 ? 5.804 -11.313 4.940 1.00 75.19 187 PRO A N 1
ATOM 1486 C CA . PRO A 1 187 ? 7.242 -11.300 4.653 1.00 75.19 187 PRO A CA 1
ATOM 1487 C C . PRO A 1 187 ? 7.570 -11.727 3.215 1.00 75.19 187 PRO A C 1
ATOM 1489 O O . PRO A 1 187 ? 8.426 -11.143 2.565 1.00 75.19 187 PRO A O 1
ATOM 1492 N N . GLU A 1 188 ? 6.823 -12.693 2.672 1.00 74.25 188 GLU A N 1
ATOM 1493 C CA . GLU A 1 188 ? 7.009 -13.164 1.297 1.00 74.25 188 GLU A CA 1
ATOM 1494 C C . GLU A 1 188 ? 6.647 -12.094 0.249 1.00 74.25 188 GLU A C 1
ATOM 1496 O O . GLU A 1 188 ? 7.323 -11.955 -0.772 1.00 74.25 188 GLU A O 1
ATOM 1501 N N . GLU A 1 189 ? 5.573 -11.329 0.466 1.00 74.69 189 GLU A N 1
ATOM 1502 C CA . GLU A 1 189 ? 5.196 -10.223 -0.423 1.00 74.69 189 GLU A CA 1
ATOM 1503 C C . GLU A 1 189 ? 6.164 -9.048 -0.305 1.00 74.69 189 GLU A C 1
ATOM 1505 O O . GLU A 1 189 ? 6.494 -8.429 -1.318 1.00 74.69 189 GLU A O 1
ATOM 1510 N N . GLN A 1 190 ? 6.648 -8.774 0.906 1.00 79.94 190 GLN A N 1
ATOM 1511 C CA . GLN A 1 190 ? 7.676 -7.773 1.160 1.00 79.94 190 GLN A CA 1
ATOM 1512 C C . GLN A 1 190 ? 8.958 -8.102 0.389 1.00 79.94 190 GLN A C 1
ATOM 1514 O O . GLN A 1 190 ? 9.423 -7.268 -0.388 1.00 79.94 190 GLN A O 1
ATOM 1519 N N . ASP A 1 191 ? 9.457 -9.336 0.502 1.00 81.00 191 ASP A N 1
ATOM 1520 C CA . ASP A 1 191 ? 10.644 -9.799 -0.222 1.00 81.00 191 ASP A CA 1
ATOM 1521 C C . ASP A 1 191 ? 10.455 -9.702 -1.741 1.00 81.00 191 ASP A C 1
ATOM 1523 O O . ASP A 1 191 ? 11.356 -9.279 -2.469 1.00 81.00 191 ASP A O 1
ATOM 1527 N N . LYS A 1 192 ? 9.272 -10.060 -2.257 1.00 82.69 192 LYS A N 1
ATOM 1528 C CA . LYS A 1 192 ? 8.963 -9.935 -3.692 1.00 82.69 192 LYS A CA 1
ATOM 1529 C C . LYS A 1 192 ? 9.004 -8.484 -4.162 1.00 82.69 192 LYS A C 1
ATOM 1531 O O . LYS A 1 192 ? 9.587 -8.211 -5.211 1.00 82.69 192 LYS A O 1
ATOM 1536 N N . LEU A 1 193 ? 8.390 -7.562 -3.419 1.00 84.00 193 LEU A N 1
ATOM 1537 C CA . LEU A 1 193 ? 8.367 -6.140 -3.771 1.00 84.00 193 LEU A CA 1
ATOM 1538 C C . LEU A 1 193 ? 9.750 -5.507 -3.664 1.00 84.00 193 LEU A C 1
ATOM 1540 O O . LEU A 1 193 ? 10.139 -4.747 -4.548 1.00 84.00 193 LEU A O 1
ATOM 1544 N N . GLU A 1 194 ? 10.511 -5.856 -2.631 1.00 86.88 194 GLU A N 1
ATOM 1545 C CA . GLU A 1 194 ? 11.877 -5.380 -2.456 1.00 86.88 194 GLU A CA 1
ATOM 1546 C C . GLU A 1 194 ? 12.788 -5.888 -3.580 1.00 86.88 194 GLU A C 1
ATOM 1548 O O . GLU A 1 194 ? 13.524 -5.108 -4.188 1.00 86.88 194 GLU A O 1
ATOM 1553 N N . ASN A 1 195 ? 12.702 -7.177 -3.920 1.00 87.88 195 ASN A N 1
ATOM 1554 C CA . ASN A 1 195 ? 13.452 -7.748 -5.036 1.00 87.88 195 ASN A CA 1
ATOM 1555 C C . ASN A 1 195 ? 13.062 -7.101 -6.365 1.00 87.88 195 ASN A C 1
ATOM 1557 O O . 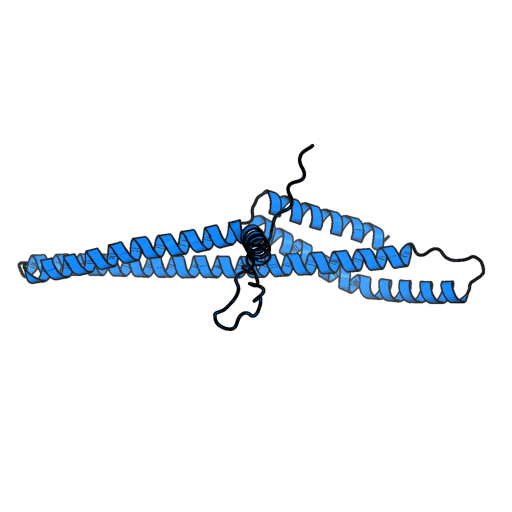ASN A 1 195 ? 13.940 -6.784 -7.168 1.00 87.88 195 ASN A O 1
ATOM 1561 N N . LYS A 1 196 ? 11.768 -6.842 -6.578 1.00 86.19 196 LYS A N 1
ATOM 1562 C CA . LYS A 1 196 ? 11.292 -6.141 -7.770 1.00 86.19 196 LYS A CA 1
ATOM 1563 C C . LYS A 1 196 ? 11.853 -4.722 -7.840 1.00 86.19 196 LYS A C 1
ATOM 1565 O O . LYS A 1 196 ? 12.402 -4.355 -8.870 1.00 86.19 196 LYS A O 1
ATOM 1570 N N . LEU A 1 197 ? 11.813 -3.962 -6.746 1.00 89.00 197 LEU A N 1
ATOM 1571 C CA . LEU A 1 197 ? 12.384 -2.614 -6.679 1.00 89.00 197 LEU A CA 1
ATOM 1572 C C . LEU A 1 197 ? 13.900 -2.621 -6.945 1.00 89.00 197 LEU A C 1
ATOM 1574 O O . LEU A 1 197 ? 14.402 -1.799 -7.713 1.00 89.00 197 LEU A O 1
ATOM 1578 N N . LYS A 1 198 ? 14.638 -3.579 -6.370 1.00 88.44 198 LYS A N 1
ATOM 1579 C CA . LYS A 1 198 ? 16.074 -3.770 -6.638 1.00 88.44 198 LYS A CA 1
ATOM 1580 C C . LYS A 1 198 ? 16.336 -4.073 -8.113 1.00 88.44 198 LYS A C 1
ATOM 1582 O O . LYS A 1 198 ? 17.210 -3.454 -8.713 1.00 88.44 198 LYS A O 1
ATOM 1587 N N . GLN A 1 199 ? 15.569 -4.983 -8.707 1.00 88.62 199 GLN A N 1
ATOM 1588 C CA . GLN A 1 199 ? 15.689 -5.328 -10.122 1.00 88.62 199 GLN A CA 1
ATOM 1589 C C . GLN A 1 199 ? 15.389 -4.125 -11.022 1.00 88.62 199 GLN A C 1
ATOM 1591 O O . GLN A 1 199 ? 16.156 -3.856 -11.944 1.00 88.62 199 GLN A O 1
ATOM 1596 N N . THR A 1 200 ? 14.330 -3.372 -10.727 1.00 84.62 200 THR A N 1
ATOM 1597 C CA . THR A 1 200 ? 13.975 -2.135 -11.430 1.00 84.62 200 THR A CA 1
ATOM 1598 C C . THR A 1 200 ? 15.116 -1.118 -11.392 1.00 84.62 200 THR A C 1
ATOM 1600 O O . THR A 1 200 ? 15.509 -0.591 -12.432 1.00 84.62 200 THR A O 1
ATOM 1603 N N . ASN A 1 201 ? 15.711 -0.893 -10.217 1.00 88.19 201 ASN A N 1
ATOM 1604 C CA . ASN A 1 201 ? 16.865 -0.005 -10.062 1.00 88.19 201 ASN A CA 1
ATOM 1605 C C . ASN A 1 201 ? 18.078 -0.480 -10.886 1.00 88.19 201 ASN A C 1
ATOM 1607 O O . ASN A 1 201 ? 18.757 0.335 -11.509 1.00 88.19 201 ASN A O 1
ATOM 1611 N N . LEU A 1 202 ? 18.348 -1.789 -10.927 1.00 89.44 202 LEU A N 1
ATOM 1612 C CA . LEU A 1 202 ? 19.441 -2.350 -11.730 1.00 89.44 202 LEU A CA 1
ATOM 1613 C C . LEU A 1 202 ? 19.206 -2.183 -13.234 1.00 89.44 202 LEU A C 1
ATOM 1615 O O . LEU A 1 202 ? 20.134 -1.841 -13.962 1.00 89.44 202 LEU A O 1
ATOM 1619 N N . GLN A 1 203 ? 17.982 -2.416 -13.704 1.00 83.62 203 GLN A N 1
ATOM 1620 C CA . GLN A 1 203 ? 17.626 -2.243 -15.114 1.00 83.62 203 GLN A CA 1
ATOM 1621 C C . GLN A 1 203 ? 17.702 -0.773 -15.535 1.00 83.62 203 GLN A C 1
ATOM 1623 O O . GLN A 1 203 ? 18.259 -0.466 -16.583 1.00 83.62 203 GLN A O 1
ATOM 1628 N N . TRP A 1 204 ? 17.265 0.151 -14.677 1.00 84.56 204 TRP A N 1
ATOM 1629 C CA . TRP A 1 204 ? 17.447 1.585 -14.907 1.00 84.56 204 TRP A CA 1
ATOM 1630 C C . TRP A 1 204 ? 18.919 1.976 -15.104 1.00 84.56 204 TRP A C 1
ATOM 1632 O O . TRP A 1 204 ? 19.238 2.771 -15.986 1.00 84.56 204 TRP A O 1
ATOM 1642 N N . ILE A 1 205 ? 19.834 1.397 -14.314 1.00 86.31 205 ILE A N 1
ATOM 1643 C CA . ILE A 1 205 ? 21.279 1.634 -14.467 1.00 86.31 205 ILE A CA 1
ATOM 1644 C C . ILE A 1 205 ? 21.783 1.158 -15.834 1.00 86.31 205 ILE A C 1
ATOM 1646 O O . ILE A 1 205 ? 22.678 1.795 -16.379 1.00 86.31 205 ILE A O 1
ATOM 1650 N N . LYS A 1 206 ? 21.219 0.083 -16.393 1.00 82.44 206 LYS A N 1
ATOM 1651 C CA . LYS A 1 206 ? 21.575 -0.381 -17.740 1.00 82.44 206 LYS A CA 1
ATOM 1652 C C . LYS A 1 206 ? 21.030 0.541 -18.824 1.00 82.44 206 LYS A C 1
ATOM 1654 O O . LYS A 1 206 ? 21.774 0.902 -19.713 1.00 82.44 206 LYS A O 1
ATOM 1659 N N . VAL A 1 207 ? 19.766 0.952 -18.729 1.00 76.56 207 VAL A N 1
ATOM 1660 C CA . VAL A 1 207 ? 19.122 1.801 -19.750 1.00 76.56 207 VAL A CA 1
ATOM 1661 C C . VAL A 1 207 ? 19.763 3.191 -19.834 1.00 76.56 207 VAL A C 1
ATOM 1663 O O . VAL A 1 207 ? 19.797 3.795 -20.901 1.00 76.56 207 VAL A O 1
ATOM 1666 N N . ARG A 1 208 ? 20.288 3.715 -18.720 1.00 75.50 208 ARG A N 1
ATOM 1667 C CA . ARG A 1 208 ? 20.947 5.032 -18.696 1.00 75.50 208 ARG A CA 1
ATOM 1668 C C . ARG A 1 208 ? 22.413 5.033 -19.175 1.00 75.50 208 ARG A C 1
ATOM 1670 O O . ARG A 1 208 ? 22.982 6.122 -19.245 1.00 75.50 208 ARG A O 1
ATOM 1677 N N . HIS A 1 209 ? 23.050 3.868 -19.343 1.00 59.44 209 HIS A N 1
ATOM 1678 C CA . HIS A 1 209 ? 24.486 3.720 -19.639 1.00 59.44 209 HIS A CA 1
ATOM 1679 C C . HIS A 1 209 ? 24.710 3.148 -21.034 1.00 59.44 209 HIS A C 1
ATOM 1681 O O . HIS A 1 209 ? 25.631 3.667 -21.703 1.00 59.44 209 HIS A O 1
#

InterPro domains:
  IPR002017 Spectrin repeat [PF00435] (49-110)
  IPR002017 Spectrin repeat [PF00435] (115-208)
  IPR018159 Spectrin/alpha-actinin [SM00150] (17-109)
  IPR018159 Spectrin/alpha-actinin [SM00150] (116-208)
  IPR018159 Spectrin/alpha-actinin [cd00176] (49-208)

Nearest PDB structures (foldseek):
  1u5p-assembly1_A  TM=6.095E-01  e=4.107E-02  Gallus gallus
  1u4q-assembly2_B  TM=5.741E-01  e=2.030E-01  Gallus gallus
  5i4e-assembly1_A  TM=4.534E-01  e=2.107E+00  Homo sapiens
  6y4l-assembly1_A  TM=3.056E-01  e=6.984E+00  Homo sapiens
  4d1e-assembly1_A  TM=3.000E-01  e=5.251E+00  Homo sapiens

Organism: Lynx pardinus (NCBI:txid191816)

Secondary structure (DSSP, 8-state):
----------EE-TTS-EE-------TTHHHHHHHHHHHHHHHHHHHHHHHHHHHHHHHHHHHHHHHHHHHHHHS-HHHHHHHHHHHHHHHHHHHHHHHHHHHHHHHHHHHHHHHHHHHHHHHHHHHHHHHHHHHHHPPPPTT-HHHHHHHHHHHHHHHHHHHHHHHHHHHHHHHHHHHHHHS---HHHHHHHHHHHHHHHHHHHHHT-